Protein AF-A0A3L7SRG1-F1 (afdb_monomer)

Foldseek 3Di:
DDDDQDPVLLVVLQVCCQPCNQPNSCVVVVHDSVVSVVSCVVVVHDHVCPVVVVLQVCLCPPPQWQLCLLVDDDLLSLLVLLQCQQAWAFDDPPAGKIKGKAFPVLVVLVVSNCVSGVHNFDWDDDDTIIMTIDGRRSSSVSCCVQQNGHVVHDVQTGAGPHDLLNLLSSNLSQCSRAWDADLFKTKGKGFPNHVVVSQVSLCVQQVADFFDWDDDPRMIMTMDGPNSSSVSSVVSNVVSD

Solvent-accessible surface area (backbone atoms only — not comparable to full-atom values): 12962 Å² total; per-residue (Å²): 134,86,84,78,83,50,71,69,59,50,52,53,46,72,74,39,30,43,79,63,26,38,64,54,50,11,67,75,69,76,47,53,43,65,58,44,43,56,52,38,51,77,72,71,56,62,41,78,53,49,65,60,51,52,48,52,54,47,35,57,66,38,89,52,33,51,48,61,56,73,77,55,94,43,58,67,43,27,20,49,47,16,30,34,49,39,40,17,33,62,46,70,91,86,53,44,27,43,35,38,54,32,50,53,93,41,48,68,54,57,53,49,45,29,60,76,37,56,35,71,67,68,75,46,78,51,99,69,30,28,36,38,61,49,84,31,51,48,38,45,44,54,43,37,79,66,37,44,45,38,46,74,57,35,100,76,45,52,73,70,77,67,60,80,89,34,45,40,18,19,50,42,24,21,27,64,50,53,30,50,76,60,92,62,30,38,32,40,37,29,38,56,85,50,43,62,55,52,52,51,53,51,24,72,76,49,70,34,70,87,59,51,76,50,78,60,85,70,31,28,34,42,33,37,56,53,63,70,37,30,53,37,49,47,55,50,41,60,71,44,111

Radius of gyration: 23.97 Å; Cα contacts (8 Å, |Δi|>4): 392; chains: 1; bounding box: 55×30×71 Å

Mean predicted aligned error: 5.98 Å

Sequence (241 aa):
MRRLWMPAERSHVLERYSQDGPAGLASQLGRSVDSVTSFARRYGQKSLRSRERQAASRSRGSSSLNTRFFDEPSRHGAFVLGVIWACGSIKTKHEKVLRLVVPRDRRNVLDRVLELMSSKHLIQTYDERNVLELCNSHLVSTFLDRFGHPPASSADPDLPWIGSEFVPMFANGHLQATGGRSETYVSLRGHEAVMPWLAGEIRSQTKAGPPTEERLGKRLTIRWQSPPDVAGIGRWLDGAL

Structure (mmCIF, N/CA/C/O backbone):
data_AF-A0A3L7SRG1-F1
#
_entry.id   AF-A0A3L7SRG1-F1
#
loop_
_atom_site.group_PDB
_atom_site.id
_atom_site.type_symbol
_atom_site.label_atom_id
_atom_site.label_alt_id
_atom_site.label_comp_id
_atom_site.label_asym_id
_atom_site.label_entity_id
_atom_site.label_seq_id
_atom_site.pdbx_PDB_ins_code
_atom_site.Cartn_x
_atom_site.Cartn_y
_atom_site.Cartn_z
_atom_site.occupancy
_atom_site.B_iso_or_equiv
_atom_site.auth_seq_id
_atom_site.auth_comp_id
_atom_site.auth_asym_id
_atom_site.auth_atom_id
_atom_site.pdbx_PDB_model_num
ATOM 1 N N . MET A 1 1 ? 14.141 -9.851 -48.060 1.00 69.12 1 MET A N 1
ATOM 2 C CA . MET A 1 1 ? 15.400 -9.178 -48.471 1.00 69.12 1 MET A CA 1
ATOM 3 C C . MET A 1 1 ? 15.891 -8.288 -47.329 1.00 69.12 1 MET A C 1
ATOM 5 O O . MET A 1 1 ? 15.069 -7.599 -46.740 1.00 69.12 1 MET A O 1
ATOM 9 N N . ARG A 1 2 ? 17.184 -8.309 -46.963 1.00 80.44 2 ARG A N 1
ATOM 10 C CA . ARG A 1 2 ? 17.724 -7.413 -45.916 1.00 80.44 2 ARG A CA 1
ATOM 11 C C . ARG A 1 2 ? 17.993 -6.023 -46.511 1.00 80.44 2 ARG A C 1
ATOM 13 O O . ARG A 1 2 ? 18.816 -5.908 -47.411 1.00 80.44 2 ARG A O 1
ATOM 20 N N . ARG A 1 3 ? 17.327 -4.978 -46.001 1.00 92.12 3 ARG A N 1
ATOM 21 C CA . ARG A 1 3 ? 17.544 -3.574 -46.407 1.00 92.12 3 ARG A CA 1
ATOM 22 C C . ARG A 1 3 ? 18.956 -3.118 -46.019 1.00 92.12 3 ARG A C 1
ATOM 24 O O . ARG A 1 3 ? 19.280 -3.073 -44.828 1.00 92.12 3 ARG A O 1
ATOM 31 N N . LEU A 1 4 ? 19.773 -2.757 -47.008 1.00 95.88 4 LEU A N 1
ATOM 32 C CA . LEU A 1 4 ? 21.134 -2.243 -46.805 1.00 95.88 4 LEU A CA 1
ATOM 33 C C . LEU A 1 4 ? 21.124 -0.929 -46.013 1.00 95.88 4 LEU A C 1
ATOM 35 O O . LEU A 1 4 ? 20.179 -0.155 -46.119 1.00 95.88 4 LEU A O 1
ATOM 39 N N . TRP A 1 5 ? 22.157 -0.700 -45.199 1.00 96.38 5 TRP A N 1
ATOM 40 C CA . TRP A 1 5 ? 22.339 0.540 -44.435 1.00 96.38 5 TRP A CA 1
ATOM 41 C C . TRP A 1 5 ? 22.922 1.637 -45.322 1.00 96.38 5 TRP A C 1
ATOM 43 O O . TRP A 1 5 ? 24.068 1.496 -45.769 1.00 96.38 5 TRP A O 1
ATOM 53 N N . MET A 1 6 ? 22.170 2.718 -45.521 1.00 97.19 6 MET A N 1
ATOM 54 C CA . MET A 1 6 ? 22.628 3.903 -46.246 1.00 97.19 6 MET A CA 1
ATOM 55 C C . MET A 1 6 ? 23.679 4.656 -45.422 1.00 97.19 6 MET A C 1
ATOM 57 O O . MET A 1 6 ? 23.574 4.664 -44.194 1.00 97.19 6 MET A O 1
ATOM 61 N N . PRO A 1 7 ? 24.667 5.320 -46.050 1.00 96.50 7 PRO A N 1
ATOM 62 C CA . PRO A 1 7 ? 25.705 6.058 -45.328 1.00 96.50 7 PRO A CA 1
ATOM 63 C C . PRO A 1 7 ? 25.153 7.032 -44.276 1.00 96.50 7 PRO A C 1
ATOM 65 O O . PRO A 1 7 ? 25.596 6.996 -43.134 1.00 96.50 7 PRO A O 1
ATOM 68 N N . ALA A 1 8 ? 24.114 7.802 -44.619 1.00 96.81 8 ALA A N 1
ATOM 69 C CA . ALA A 1 8 ? 23.474 8.739 -43.693 1.00 96.81 8 ALA A CA 1
ATOM 70 C C . ALA A 1 8 ? 22.853 8.047 -42.464 1.00 96.81 8 ALA A C 1
ATOM 72 O O . ALA A 1 8 ? 23.014 8.514 -41.341 1.00 96.81 8 ALA A O 1
ATOM 73 N N . GLU A 1 9 ? 22.201 6.891 -42.650 1.00 97.25 9 GLU A N 1
ATOM 74 C CA . GLU A 1 9 ? 21.636 6.119 -41.534 1.00 97.25 9 GLU A CA 1
ATOM 75 C C . GLU A 1 9 ? 22.737 5.601 -40.599 1.00 97.25 9 GLU A C 1
ATOM 77 O O . GLU A 1 9 ? 22.547 5.560 -39.385 1.00 97.25 9 GLU A O 1
ATOM 82 N N . ARG A 1 10 ? 23.889 5.197 -41.156 1.00 97.44 10 ARG A N 1
ATOM 83 C CA . ARG A 1 10 ? 25.030 4.712 -40.367 1.00 97.44 10 ARG A CA 1
ATOM 84 C C . ARG A 1 10 ? 25.571 5.815 -39.467 1.00 97.44 10 ARG A C 1
ATOM 86 O O . ARG A 1 10 ? 25.691 5.579 -38.268 1.00 97.44 10 ARG A O 1
ATOM 93 N N . SER A 1 11 ? 25.855 6.990 -40.034 1.00 96.06 11 SER A N 1
ATOM 94 C CA . SER A 1 11 ? 26.345 8.145 -39.273 1.00 96.06 11 SER A CA 1
ATOM 95 C C . SER A 1 11 ? 25.360 8.532 -38.173 1.00 96.06 11 SER A C 1
ATOM 97 O O . SER A 1 11 ? 25.745 8.601 -37.009 1.00 96.06 11 SER A O 1
ATOM 99 N N . HIS A 1 12 ? 24.068 8.621 -38.508 1.00 96.56 12 HIS A N 1
ATOM 100 C CA . HIS A 1 12 ? 23.017 8.970 -37.550 1.00 96.56 12 HIS A CA 1
ATOM 101 C C . HIS A 1 12 ? 22.948 8.002 -36.363 1.00 96.56 12 HIS A C 1
ATOM 103 O O . HIS A 1 12 ? 22.851 8.426 -35.212 1.00 96.56 12 HIS A O 1
ATOM 109 N N . VAL A 1 13 ? 23.042 6.688 -36.613 1.00 96.00 13 VAL A N 1
ATOM 110 C CA . VAL A 1 13 ? 23.083 5.704 -35.521 1.00 96.00 13 VAL A CA 1
ATOM 111 C C . VAL A 1 13 ? 24.345 5.877 -34.681 1.00 96.00 13 VAL A C 1
ATOM 113 O O . VAL A 1 13 ? 24.241 5.908 -33.461 1.00 96.00 13 VAL A O 1
ATOM 116 N N . LEU A 1 14 ? 25.529 5.999 -35.282 1.00 95.50 14 LEU A N 1
ATOM 117 C CA . LEU A 1 14 ? 26.777 6.101 -34.514 1.00 95.50 14 LEU A CA 1
ATOM 118 C C . LEU A 1 14 ? 26.835 7.354 -33.632 1.00 95.50 14 LEU A C 1
ATOM 120 O O . LEU A 1 14 ? 27.330 7.273 -32.510 1.00 95.50 14 LEU A O 1
ATOM 124 N N . GLU A 1 15 ? 26.290 8.472 -34.105 1.00 94.94 15 GLU A N 1
ATOM 125 C CA . GLU A 1 15 ? 26.254 9.737 -33.366 1.00 94.94 15 GLU A CA 1
ATOM 126 C C . GLU A 1 15 ? 25.246 9.707 -32.212 1.00 94.94 15 GLU A C 1
ATOM 128 O O . GLU A 1 15 ? 25.535 10.173 -31.109 1.00 94.94 15 GLU A O 1
ATOM 133 N N . ARG A 1 16 ? 24.059 9.134 -32.440 1.00 95.19 16 ARG A N 1
ATOM 134 C CA . ARG A 1 16 ? 22.917 9.303 -31.527 1.00 95.19 16 ARG A CA 1
ATOM 135 C C . ARG A 1 16 ? 22.581 8.082 -30.677 1.00 95.19 16 ARG A C 1
ATOM 137 O O . ARG A 1 16 ? 21.787 8.184 -29.742 1.00 95.19 16 ARG A O 1
ATOM 144 N N . TYR A 1 17 ? 23.177 6.917 -30.943 1.00 92.00 17 TYR A N 1
ATOM 145 C CA . TYR A 1 17 ? 22.814 5.668 -30.257 1.00 92.00 17 TYR A CA 1
ATOM 146 C C . TYR A 1 17 ? 23.037 5.701 -28.743 1.00 92.00 17 TYR A C 1
ATOM 148 O O . TYR A 1 17 ? 22.268 5.097 -27.987 1.00 92.00 17 TYR A O 1
ATOM 156 N N . SER A 1 18 ? 24.072 6.404 -28.281 1.00 87.06 18 SER A N 1
ATOM 157 C CA . SER A 1 18 ? 24.366 6.543 -26.853 1.00 87.06 18 SER A CA 1
ATOM 158 C C . SER A 1 18 ? 23.220 7.233 -26.099 1.00 87.06 18 SER A C 1
ATOM 160 O O . SER A 1 18 ? 22.844 6.764 -25.018 1.00 87.06 18 SER A O 1
ATOM 162 N N . GLN A 1 19 ? 22.633 8.266 -26.714 1.00 88.06 19 GLN A N 1
ATOM 163 C CA . GLN A 1 19 ? 21.598 9.144 -26.166 1.00 88.06 19 GLN A CA 1
ATOM 164 C C . GLN A 1 19 ? 20.182 8.600 -26.410 1.00 88.06 19 GLN A C 1
ATOM 166 O O . GLN A 1 19 ? 19.462 8.293 -25.460 1.00 88.06 19 GLN A O 1
ATOM 171 N N . ASP A 1 20 ? 19.802 8.404 -27.672 1.00 87.31 20 ASP A N 1
ATOM 172 C CA . ASP A 1 20 ? 18.429 8.054 -28.061 1.00 87.31 20 ASP A CA 1
ATOM 173 C C . ASP A 1 20 ? 18.167 6.547 -27.875 1.00 87.31 20 ASP A C 1
ATOM 175 O O . ASP A 1 20 ? 17.092 6.084 -27.467 1.00 87.31 20 ASP A O 1
ATOM 179 N N . GLY A 1 21 ? 19.200 5.739 -28.117 1.00 88.38 21 GLY A N 1
ATOM 180 C CA . GLY A 1 21 ? 19.120 4.288 -28.099 1.00 88.38 21 GLY A CA 1
ATOM 181 C C . GLY A 1 21 ? 18.312 3.661 -29.230 1.00 88.38 21 GLY A C 1
ATOM 182 O O . GLY A 1 21 ? 17.869 4.334 -30.159 1.00 88.38 21 GLY A O 1
ATOM 183 N N . PRO A 1 22 ? 18.100 2.337 -29.159 1.00 91.44 22 PRO A N 1
ATOM 184 C CA . PRO A 1 22 ? 17.663 1.577 -30.320 1.00 91.44 22 PRO A CA 1
ATOM 185 C C . PRO A 1 22 ? 16.197 1.820 -30.697 1.00 91.44 22 PRO A C 1
ATOM 187 O O . PRO A 1 22 ? 15.889 1.811 -31.880 1.00 91.44 22 PRO A O 1
ATOM 190 N N . ALA A 1 23 ? 15.302 2.073 -29.734 1.00 89.56 23 ALA A N 1
ATOM 191 C CA . ALA A 1 23 ? 13.877 2.288 -30.009 1.00 89.56 23 ALA A CA 1
ATOM 192 C C . ALA A 1 23 ? 13.596 3.626 -30.717 1.00 89.56 23 ALA A C 1
ATOM 194 O O . ALA A 1 23 ? 12.889 3.646 -31.722 1.00 89.56 23 ALA A O 1
ATOM 195 N N . GLY A 1 24 ? 14.190 4.727 -30.239 1.00 89.19 24 GLY A N 1
ATOM 196 C CA . GLY A 1 24 ? 14.028 6.044 -30.865 1.00 89.19 24 GLY A CA 1
ATOM 197 C C . GLY A 1 24 ? 14.585 6.069 -32.289 1.00 89.19 24 GLY A C 1
ATOM 198 O O . GLY A 1 24 ? 13.897 6.475 -33.223 1.00 89.19 24 GLY A O 1
ATOM 199 N N . LEU A 1 25 ? 15.791 5.525 -32.477 1.00 94.62 25 LEU A N 1
ATOM 200 C CA . LEU A 1 25 ? 16.425 5.435 -33.794 1.00 94.62 25 LEU A CA 1
ATOM 201 C C . LEU A 1 25 ? 15.689 4.482 -34.746 1.00 94.62 25 LEU A C 1
ATOM 203 O O . LEU A 1 25 ? 15.599 4.760 -35.937 1.00 94.62 25 LEU A O 1
ATOM 207 N N . ALA A 1 26 ? 15.129 3.380 -34.242 1.00 95.44 26 ALA A N 1
ATOM 208 C CA . ALA A 1 26 ? 14.300 2.473 -35.035 1.00 95.44 26 ALA A CA 1
ATOM 209 C C . ALA A 1 26 ? 13.072 3.192 -35.613 1.00 95.44 26 ALA A C 1
ATOM 211 O O . ALA A 1 26 ? 12.816 3.093 -36.815 1.00 95.44 26 ALA A O 1
ATOM 212 N N . SER A 1 27 ? 12.376 3.969 -34.777 1.00 94.75 27 SER A N 1
ATOM 213 C CA . SER A 1 27 ? 11.223 4.772 -35.193 1.00 94.75 27 SER A CA 1
ATOM 214 C C . SER A 1 27 ? 11.599 5.838 -36.226 1.00 94.75 27 SER A C 1
ATOM 216 O O . SER A 1 27 ? 10.876 6.010 -37.199 1.00 94.75 27 SER A O 1
ATOM 218 N N . GLN A 1 28 ? 12.728 6.531 -36.044 1.00 96.38 28 GLN A N 1
ATOM 219 C CA . GLN A 1 28 ? 13.184 7.584 -36.965 1.00 96.38 28 GLN A CA 1
ATOM 220 C C . GLN A 1 28 ? 13.628 7.035 -38.329 1.00 96.38 28 GLN A C 1
ATOM 222 O O . GLN A 1 28 ? 13.379 7.652 -39.358 1.00 96.38 28 GLN A O 1
ATOM 227 N N . LEU A 1 29 ? 14.293 5.876 -38.349 1.00 96.44 29 LEU A N 1
ATOM 228 C CA . LEU A 1 29 ? 14.896 5.308 -39.562 1.00 96.44 29 LEU A CA 1
ATOM 229 C C . LEU A 1 29 ? 13.974 4.321 -40.301 1.00 96.44 29 LEU A C 1
ATOM 231 O O . LEU A 1 29 ? 14.351 3.774 -41.347 1.00 96.44 29 LEU A O 1
ATOM 235 N N . GLY A 1 30 ? 12.788 4.041 -39.747 1.00 95.62 30 GLY A N 1
ATOM 236 C CA . GLY A 1 30 ? 11.882 3.012 -40.260 1.00 95.62 30 GLY A CA 1
ATOM 237 C C . GLY A 1 30 ? 12.545 1.631 -40.274 1.00 95.62 30 GLY A C 1
ATOM 238 O O . GLY A 1 30 ? 12.522 0.923 -41.285 1.00 95.62 30 GLY A O 1
ATOM 239 N N . ARG A 1 31 ? 13.229 1.271 -39.183 1.00 95.94 31 ARG A N 1
ATOM 240 C CA . ARG A 1 31 ? 13.933 -0.012 -39.011 1.00 95.94 31 ARG A CA 1
ATOM 241 C C . ARG A 1 31 ? 13.468 -0.707 -37.739 1.00 95.94 31 ARG A C 1
ATOM 243 O O . ARG A 1 31 ? 12.897 -0.081 -36.860 1.00 95.94 31 ARG A O 1
ATOM 250 N N . SER A 1 32 ? 13.744 -2.005 -37.611 1.00 94.31 32 SER A N 1
ATOM 251 C CA . SER A 1 32 ? 13.504 -2.708 -36.350 1.00 94.31 32 SER A CA 1
ATOM 252 C C . SER A 1 32 ? 14.552 -2.346 -35.291 1.00 94.31 32 SER A C 1
ATOM 254 O O . SER A 1 32 ? 15.719 -2.083 -35.605 1.00 94.31 32 SER A O 1
ATOM 256 N N . VAL A 1 33 ? 14.143 -2.405 -34.022 1.00 92.75 33 VAL A N 1
ATOM 257 C CA . VAL A 1 33 ? 15.007 -2.217 -32.842 1.00 92.75 33 VAL A CA 1
ATOM 258 C C . VAL A 1 33 ? 16.212 -3.163 -32.881 1.00 92.75 33 VAL A C 1
ATOM 260 O O . VAL A 1 33 ? 17.342 -2.739 -32.631 1.00 92.75 33 VAL A O 1
ATOM 263 N N . ASP A 1 34 ? 16.001 -4.418 -33.281 1.00 91.50 34 ASP A N 1
ATOM 264 C CA . ASP A 1 34 ? 17.063 -5.421 -33.408 1.00 91.50 34 ASP A CA 1
ATOM 265 C C . ASP A 1 34 ? 18.075 -5.072 -34.500 1.00 91.50 34 ASP A C 1
ATOM 267 O O . ASP A 1 34 ? 19.279 -5.258 -34.312 1.00 91.50 34 ASP A O 1
ATOM 271 N N . SER A 1 35 ? 17.617 -4.520 -35.631 1.00 95.19 35 SER A N 1
ATOM 272 C CA . SER A 1 35 ? 18.505 -4.091 -36.717 1.00 95.19 35 SER A CA 1
ATOM 273 C C . SER A 1 35 ? 19.424 -2.965 -36.250 1.00 95.19 35 SER A C 1
ATOM 275 O O . SER A 1 35 ? 20.632 -3.030 -36.483 1.00 95.19 35 SER A O 1
ATOM 277 N N . VAL A 1 36 ? 18.871 -1.949 -35.578 1.00 94.62 36 VAL A N 1
ATOM 278 C CA . VAL A 1 36 ? 19.644 -0.822 -35.027 1.00 94.62 36 VAL A CA 1
ATOM 279 C C . VAL A 1 36 ? 20.620 -1.309 -33.955 1.00 94.62 36 VAL A C 1
ATOM 28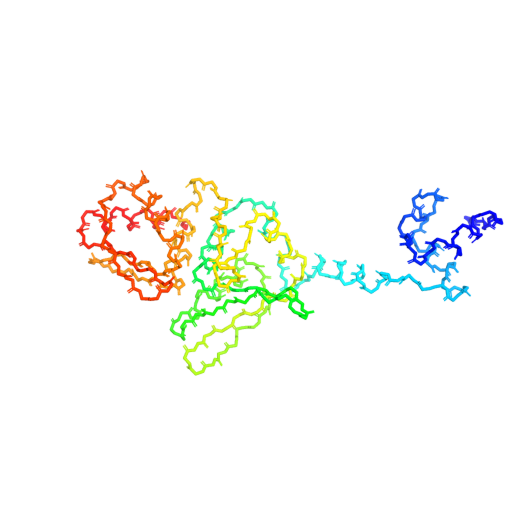1 O O . VAL A 1 36 ? 21.796 -0.956 -33.989 1.00 94.62 36 VAL A O 1
ATOM 284 N N . THR A 1 37 ? 20.163 -2.176 -33.047 1.00 92.06 37 THR A N 1
ATOM 285 C CA . THR A 1 37 ? 20.985 -2.744 -31.965 1.00 92.06 37 THR A CA 1
ATOM 286 C C . THR A 1 37 ? 22.139 -3.582 -32.516 1.00 92.06 37 THR A C 1
ATOM 288 O O . THR A 1 37 ? 23.281 -3.428 -32.084 1.00 92.06 37 THR A O 1
ATOM 291 N N . SER A 1 38 ? 21.867 -4.450 -33.499 1.00 93.56 38 SER A N 1
ATOM 292 C CA . SER A 1 38 ? 22.885 -5.274 -34.160 1.00 93.56 38 SER A CA 1
ATOM 293 C C . SER A 1 38 ? 23.916 -4.414 -34.883 1.00 93.56 38 SER A C 1
ATOM 295 O O . SER A 1 38 ? 25.110 -4.690 -34.776 1.00 93.56 38 SER A O 1
ATOM 297 N N . PHE A 1 39 ? 23.475 -3.363 -35.584 1.00 95.81 39 PHE A N 1
ATOM 298 C CA . PHE A 1 39 ? 24.375 -2.419 -36.241 1.00 95.81 39 PHE A CA 1
ATOM 299 C C . PHE A 1 39 ? 25.265 -1.714 -35.215 1.00 95.81 39 PHE A C 1
ATOM 301 O O . PHE A 1 39 ? 26.479 -1.874 -35.260 1.00 95.81 39 PHE A O 1
ATOM 308 N N . ALA A 1 40 ? 24.680 -1.031 -34.232 1.00 93.81 40 ALA A N 1
ATOM 309 C CA . ALA A 1 40 ? 25.416 -0.289 -33.211 1.00 93.81 40 ALA A CA 1
ATOM 310 C C . ALA A 1 40 ? 26.432 -1.165 -32.454 1.00 93.81 40 ALA A C 1
ATOM 312 O O . ALA A 1 40 ? 27.590 -0.778 -32.283 1.00 93.81 40 ALA A O 1
ATOM 313 N N . ARG A 1 41 ? 26.038 -2.392 -32.081 1.00 91.50 41 ARG A N 1
ATOM 314 C CA . ARG A 1 41 ? 26.915 -3.355 -31.401 1.00 91.50 41 ARG A CA 1
ATOM 315 C C . ARG A 1 41 ? 28.145 -3.730 -32.236 1.00 91.50 41 ARG A C 1
ATOM 317 O O . ARG A 1 41 ? 29.218 -3.877 -31.658 1.00 91.50 41 ARG A O 1
ATOM 324 N N . ARG A 1 42 ? 28.021 -3.881 -33.563 1.00 94.38 42 ARG A N 1
ATOM 325 C CA . ARG A 1 42 ? 29.170 -4.185 -34.447 1.00 94.38 42 ARG A CA 1
ATOM 326 C C . ARG A 1 42 ? 30.221 -3.077 -34.448 1.00 94.38 42 ARG A C 1
ATOM 328 O O . ARG A 1 42 ? 31.387 -3.369 -34.667 1.00 94.38 42 ARG A O 1
ATOM 335 N N . TYR A 1 43 ? 29.811 -1.842 -34.173 1.00 93.75 43 TYR A N 1
ATOM 336 C CA . TYR A 1 43 ? 30.685 -0.670 -34.102 1.00 93.75 43 TYR A CA 1
ATOM 337 C C . TYR A 1 43 ? 31.018 -0.262 -32.657 1.00 93.75 43 TYR A C 1
ATOM 339 O O . TYR A 1 43 ? 31.424 0.868 -32.409 1.00 93.75 43 TYR A O 1
ATOM 347 N N . GLY A 1 44 ? 30.818 -1.158 -31.682 1.00 90.62 44 GLY A N 1
ATOM 348 C CA . GLY A 1 44 ? 31.197 -0.927 -30.283 1.00 90.62 44 GLY A CA 1
ATOM 349 C C . GLY A 1 44 ? 30.335 0.092 -29.530 1.00 90.62 44 GLY A C 1
ATOM 350 O O . GLY A 1 44 ? 30.637 0.407 -28.378 1.00 90.62 44 GLY A O 1
ATOM 351 N N . GLN A 1 45 ? 29.248 0.582 -30.130 1.00 89.44 45 GLN A N 1
ATOM 352 C CA . GLN A 1 45 ? 28.380 1.570 -29.500 1.00 89.44 45 GLN A CA 1
ATOM 353 C C . GLN A 1 45 ? 27.592 0.943 -28.345 1.00 89.44 45 GLN A C 1
ATOM 355 O O . GLN A 1 45 ? 26.930 -0.091 -28.492 1.00 89.44 45 GLN A O 1
ATOM 360 N N . LYS A 1 46 ? 27.636 1.594 -27.179 1.00 82.19 46 LYS A N 1
ATOM 361 C CA . LYS A 1 46 ? 26.865 1.221 -25.987 1.00 82.19 46 LYS A CA 1
ATOM 362 C C . LYS A 1 46 ? 25.858 2.323 -25.703 1.00 82.19 46 LYS A C 1
ATOM 364 O O . LYS A 1 46 ? 26.216 3.492 -25.632 1.00 82.19 46 LYS A O 1
ATOM 369 N N . SER A 1 47 ? 24.595 1.955 -25.509 1.00 77.88 47 SER A N 1
ATOM 370 C CA . SER A 1 47 ? 23.622 2.933 -25.038 1.00 77.88 47 SER A CA 1
ATOM 371 C C . SER A 1 47 ? 23.821 3.180 -23.544 1.00 77.88 47 SER A C 1
ATOM 373 O O . SER A 1 47 ? 23.827 2.224 -22.762 1.00 77.88 47 SER A O 1
ATOM 375 N N . LEU A 1 48 ? 23.921 4.455 -23.157 1.00 75.12 48 LEU A N 1
ATOM 376 C CA . LEU A 1 48 ? 24.126 4.884 -21.770 1.00 75.12 48 LEU A CA 1
ATOM 377 C C . LEU A 1 48 ? 23.028 4.344 -20.839 1.00 75.12 48 LEU A C 1
ATOM 379 O O . LEU A 1 48 ? 23.305 3.956 -19.710 1.00 75.12 48 LEU A O 1
ATOM 383 N N . ARG A 1 49 ? 21.800 4.205 -21.356 1.00 77.00 49 ARG A N 1
ATOM 384 C CA . ARG A 1 49 ? 20.618 3.732 -20.613 1.00 77.00 49 ARG A CA 1
ATOM 385 C C . ARG A 1 49 ? 20.162 2.325 -21.000 1.00 77.00 49 ARG A C 1
ATOM 387 O O . ARG A 1 49 ? 19.008 1.950 -20.789 1.00 77.00 49 ARG A O 1
ATOM 394 N N . SER A 1 50 ? 21.027 1.519 -21.625 1.00 75.19 50 SER A N 1
ATOM 395 C CA . SER A 1 50 ? 20.647 0.161 -22.053 1.00 75.19 50 SER A CA 1
ATOM 396 C C . SER A 1 50 ? 20.246 -0.722 -20.871 1.00 75.19 50 SER A C 1
ATOM 398 O O . SER A 1 50 ? 19.248 -1.435 -20.949 1.00 75.19 50 SER A O 1
ATOM 400 N N . ARG A 1 51 ? 21.024 -0.679 -19.781 1.00 75.56 51 ARG A N 1
ATOM 401 C CA . ARG A 1 51 ? 20.770 -1.486 -18.580 1.00 75.56 51 ARG A CA 1
ATOM 402 C C . ARG A 1 51 ? 19.487 -1.054 -17.880 1.00 75.56 51 ARG A C 1
ATOM 404 O O . ARG A 1 51 ? 18.683 -1.912 -17.541 1.00 75.56 51 ARG A O 1
ATOM 411 N N . GLU A 1 52 ? 19.271 0.253 -17.749 1.00 77.94 52 GLU A N 1
ATOM 412 C CA . GLU A 1 52 ? 18.052 0.829 -17.171 1.00 77.94 52 GLU A CA 1
ATOM 413 C C . GLU A 1 52 ? 16.805 0.405 -17.950 1.00 77.94 52 GLU A C 1
ATOM 415 O O . GLU A 1 52 ? 15.858 -0.107 -17.362 1.00 77.94 52 GLU A O 1
ATOM 420 N N . ARG A 1 53 ? 16.820 0.515 -19.287 1.00 76.81 53 ARG A N 1
ATOM 421 C CA . ARG A 1 53 ? 15.693 0.073 -20.127 1.00 76.81 53 ARG A CA 1
ATOM 422 C C . ARG A 1 53 ? 15.443 -1.426 -20.037 1.00 76.81 53 ARG A C 1
ATOM 424 O O . ARG A 1 53 ? 14.293 -1.848 -19.965 1.00 76.81 53 ARG A O 1
ATOM 431 N N . GLN A 1 54 ? 16.500 -2.237 -20.016 1.00 79.19 54 GLN A N 1
ATOM 432 C CA . GLN A 1 54 ? 16.354 -3.681 -19.849 1.00 79.19 54 GLN A CA 1
ATOM 433 C C . GLN A 1 54 ? 15.810 -4.033 -18.457 1.00 79.19 54 GLN A C 1
ATOM 435 O O . GLN A 1 54 ? 15.019 -4.965 -18.335 1.00 79.19 54 GLN A O 1
ATOM 440 N N . ALA A 1 55 ? 16.222 -3.312 -17.413 1.00 79.00 55 ALA A N 1
ATOM 441 C CA . ALA A 1 55 ? 15.684 -3.467 -16.067 1.00 79.00 55 ALA A CA 1
ATOM 442 C C . ALA A 1 55 ? 14.205 -3.058 -16.012 1.00 79.00 55 ALA A C 1
ATOM 444 O O . ALA A 1 55 ? 13.404 -3.820 -15.488 1.00 79.00 55 ALA A O 1
ATOM 445 N N . ALA A 1 56 ? 13.824 -1.937 -16.635 1.00 80.50 56 ALA A N 1
ATOM 446 C CA . ALA A 1 56 ? 12.435 -1.481 -16.733 1.00 80.50 56 ALA A CA 1
ATOM 447 C C . ALA A 1 56 ? 11.543 -2.462 -17.517 1.00 80.50 56 ALA A C 1
ATOM 449 O O . ALA A 1 56 ? 10.423 -2.763 -17.113 1.00 80.50 56 ALA A O 1
ATOM 450 N N . SER A 1 57 ? 12.048 -3.012 -18.625 1.00 80.81 57 SER A N 1
ATOM 451 C CA . SER A 1 57 ? 11.326 -4.033 -19.391 1.00 80.81 57 SER A CA 1
ATOM 452 C C . SER A 1 57 ? 11.150 -5.320 -18.586 1.00 80.81 57 SER A C 1
ATOM 454 O O . SER A 1 57 ? 10.072 -5.912 -18.612 1.00 80.81 57 SER A O 1
ATOM 456 N N . ARG A 1 58 ? 12.192 -5.754 -17.863 1.00 82.38 58 ARG A N 1
ATOM 457 C CA . ARG A 1 58 ? 12.13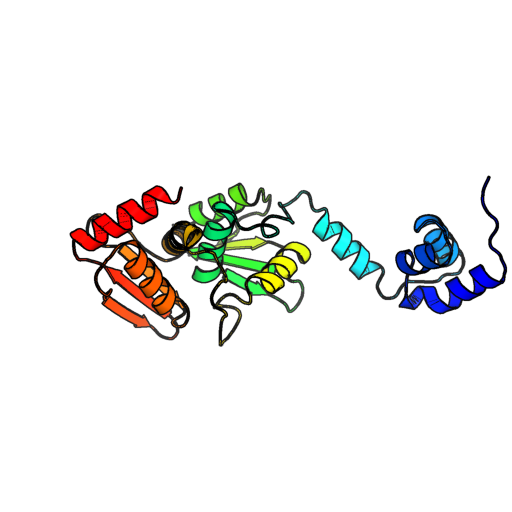3 -6.939 -16.997 1.00 82.38 58 ARG A CA 1
ATOM 458 C C . ARG A 1 58 ? 11.198 -6.731 -15.812 1.00 82.38 58 ARG A C 1
ATOM 460 O O . ARG A 1 58 ? 10.423 -7.628 -15.507 1.00 82.38 58 ARG A O 1
ATOM 467 N N . SER A 1 59 ? 11.234 -5.562 -15.174 1.00 82.94 59 SER A N 1
ATOM 468 C CA . SER A 1 59 ? 10.350 -5.263 -14.049 1.00 82.94 59 SER A CA 1
ATOM 469 C C . SER A 1 59 ? 8.895 -5.191 -14.493 1.00 82.94 59 SER A C 1
ATOM 471 O O . SER A 1 59 ? 8.048 -5.731 -13.792 1.00 82.94 59 SER A O 1
ATOM 473 N N . ARG A 1 60 ? 8.592 -4.642 -15.676 1.00 86.06 60 ARG A N 1
ATOM 474 C CA . ARG A 1 60 ? 7.228 -4.634 -16.228 1.00 86.06 60 ARG A CA 1
ATOM 475 C C . ARG A 1 60 ? 6.702 -6.034 -16.556 1.00 86.06 60 ARG A C 1
ATOM 477 O O . ARG A 1 60 ? 5.537 -6.307 -16.288 1.00 86.06 60 ARG A O 1
ATOM 484 N N . GLY A 1 61 ? 7.540 -6.908 -17.110 1.00 84.62 61 GLY A N 1
ATOM 485 C CA . GLY A 1 61 ? 7.174 -8.280 -17.487 1.00 84.62 61 GLY A CA 1
ATOM 486 C C . GLY A 1 61 ? 7.426 -9.341 -16.412 1.00 84.62 61 GLY A C 1
ATOM 487 O O . GLY A 1 61 ? 7.499 -10.520 -16.749 1.00 84.62 61 GLY A O 1
ATOM 488 N N . SER A 1 62 ? 7.636 -8.951 -15.151 1.00 90.75 62 SER A N 1
ATOM 489 C CA . SER A 1 62 ? 8.005 -9.905 -14.103 1.00 90.75 62 SER A CA 1
ATOM 490 C C . SER A 1 62 ? 6.891 -10.919 -13.839 1.00 90.75 62 SER A C 1
ATOM 492 O O . SER A 1 62 ? 5.767 -10.539 -13.537 1.00 90.75 62 SER A O 1
ATOM 494 N N . SER A 1 63 ? 7.219 -12.212 -13.856 1.00 91.69 63 SER A N 1
ATOM 495 C CA . SER A 1 63 ? 6.299 -13.299 -13.488 1.00 91.69 63 SER A CA 1
ATOM 496 C C . SER A 1 63 ? 6.230 -13.561 -11.977 1.00 91.69 63 SER A C 1
ATOM 498 O O . SER A 1 63 ? 5.613 -14.536 -11.544 1.00 91.69 63 SER A O 1
ATOM 500 N N . SER A 1 64 ? 6.953 -12.777 -11.170 1.00 93.06 64 SER A N 1
ATOM 501 C CA . SER A 1 64 ? 7.000 -12.929 -9.711 1.00 93.06 64 SER A CA 1
ATOM 502 C C . SER A 1 64 ? 5.942 -12.113 -8.968 1.00 93.06 64 SER A C 1
ATOM 504 O O . SER A 1 64 ? 5.806 -12.305 -7.764 1.00 93.06 64 SER A O 1
ATOM 506 N N . LEU A 1 65 ? 5.222 -11.212 -9.645 1.00 95.81 65 LEU A N 1
ATOM 507 C CA . LEU A 1 65 ? 4.092 -10.454 -9.099 1.00 95.81 65 LEU A CA 1
ATOM 508 C C . LEU A 1 65 ? 3.208 -9.906 -10.225 1.00 95.81 65 LEU A C 1
ATOM 510 O O . LEU A 1 65 ? 3.681 -9.721 -11.347 1.00 95.81 65 LEU A O 1
ATOM 514 N N . ASN A 1 66 ? 1.965 -9.549 -9.913 1.00 96.38 66 ASN A N 1
ATOM 515 C CA . ASN A 1 66 ? 1.151 -8.726 -10.800 1.00 96.38 66 ASN A CA 1
ATOM 516 C C . ASN A 1 66 ? 1.674 -7.276 -10.806 1.00 96.38 66 ASN A C 1
ATOM 518 O O . ASN A 1 66 ? 1.373 -6.478 -9.921 1.00 96.38 66 ASN A O 1
ATOM 522 N N . THR A 1 67 ? 2.472 -6.923 -11.812 1.00 95.19 67 THR A N 1
ATOM 523 C CA . THR A 1 67 ? 3.104 -5.595 -11.945 1.00 95.19 67 THR A CA 1
ATOM 524 C C . THR A 1 67 ? 2.112 -4.479 -12.264 1.00 95.19 67 THR A C 1
ATOM 526 O O . THR A 1 67 ? 2.442 -3.312 -12.070 1.00 95.19 67 THR A O 1
ATOM 529 N N . ARG A 1 68 ? 0.906 -4.848 -12.709 1.00 95.38 68 ARG A N 1
ATOM 530 C CA . ARG A 1 68 ? -0.210 -3.963 -13.064 1.00 95.38 68 ARG A CA 1
ATOM 531 C C . ARG A 1 68 ? -1.262 -3.856 -11.963 1.00 95.38 68 ARG A C 1
ATOM 533 O O . ARG A 1 68 ? -2.347 -3.336 -12.189 1.00 95.38 68 ARG A O 1
ATOM 540 N N . PHE A 1 69 ? -0.973 -4.370 -10.767 1.00 96.94 69 PHE A N 1
ATOM 541 C CA . PHE A 1 69 ? -1.946 -4.456 -9.675 1.00 96.94 69 PHE A CA 1
ATOM 542 C C . PHE A 1 69 ? -2.577 -3.101 -9.295 1.00 96.94 69 PHE A C 1
ATOM 544 O O . PHE A 1 69 ? -3.710 -3.062 -8.828 1.00 96.94 69 PHE A O 1
ATOM 551 N N . PHE A 1 70 ? -1.863 -1.997 -9.529 1.00 96.12 70 PHE A N 1
ATOM 552 C CA . PHE A 1 70 ? -2.318 -0.633 -9.250 1.00 96.12 70 PHE A CA 1
ATOM 553 C C . PHE A 1 70 ? -2.706 0.168 -10.506 1.00 96.12 70 PHE A C 1
ATOM 555 O O . PHE A 1 70 ? -2.918 1.379 -10.409 1.00 96.12 70 PHE A O 1
ATOM 562 N N . ASP A 1 71 ? -2.810 -0.472 -11.674 1.00 93.75 71 ASP A N 1
ATOM 563 C CA . ASP A 1 71 ? -3.169 0.201 -12.932 1.00 93.75 71 ASP A CA 1
ATOM 564 C C . ASP A 1 71 ? -4.637 0.657 -12.934 1.00 93.75 71 ASP A C 1
ATOM 566 O O . ASP A 1 71 ? -4.970 1.681 -13.534 1.00 93.75 71 ASP A O 1
ATOM 570 N N . GLU A 1 72 ? -5.510 -0.009 -12.173 1.00 93.38 72 GLU A N 1
ATOM 571 C CA . GLU A 1 72 ? -6.936 0.319 -12.052 1.00 93.38 72 GLU A CA 1
ATOM 572 C C . GLU A 1 72 ? -7.400 0.311 -10.582 1.00 93.38 72 GLU A C 1
ATOM 574 O O . GLU A 1 72 ? -6.894 -0.484 -9.781 1.00 93.38 72 GLU A O 1
ATOM 579 N N . PRO A 1 73 ? -8.357 1.179 -10.187 1.00 94.44 73 PRO A N 1
ATOM 580 C CA . PRO A 1 73 ? -8.967 1.109 -8.864 1.00 94.44 73 PRO A CA 1
ATOM 581 C C . PRO A 1 73 ? -9.703 -0.220 -8.696 1.00 94.44 73 PRO A C 1
ATOM 583 O O . PRO A 1 73 ? -10.479 -0.630 -9.555 1.00 94.44 73 PRO A O 1
ATOM 586 N N . SER A 1 74 ? -9.485 -0.894 -7.573 1.00 96.38 74 SER A N 1
ATOM 587 C CA . SER A 1 74 ? -10.170 -2.146 -7.263 1.00 96.38 74 SER A CA 1
ATOM 588 C C . SER A 1 74 ? -10.315 -2.328 -5.759 1.00 96.38 74 SER A C 1
ATOM 590 O O . SER A 1 74 ? -9.565 -1.747 -4.971 1.00 96.38 74 SER A O 1
ATOM 592 N N . ARG A 1 75 ? -11.252 -3.191 -5.349 1.00 97.38 75 ARG A N 1
ATOM 593 C CA . ARG A 1 75 ? -11.454 -3.549 -3.935 1.00 97.38 75 ARG A CA 1
ATOM 594 C C . ARG A 1 75 ? -10.178 -4.118 -3.309 1.00 97.38 75 ARG A C 1
ATOM 596 O O . ARG A 1 75 ? -9.770 -3.703 -2.229 1.00 97.38 75 ARG A O 1
ATOM 603 N N . HIS A 1 76 ? -9.513 -5.024 -4.028 1.00 97.81 76 HIS A N 1
ATOM 604 C CA . HIS A 1 76 ? -8.246 -5.620 -3.602 1.00 97.81 76 HIS A CA 1
ATOM 605 C C . HIS A 1 76 ? -7.119 -4.585 -3.547 1.00 97.81 76 HIS A C 1
ATOM 607 O O . HIS A 1 76 ? -6.353 -4.569 -2.585 1.00 97.81 76 HIS A O 1
ATOM 613 N N . GLY A 1 77 ? -7.047 -3.693 -4.540 1.00 97.56 77 GLY A N 1
ATOM 614 C CA . GLY A 1 77 ? -6.098 -2.583 -4.562 1.00 97.56 77 GLY A CA 1
ATOM 615 C C . GLY A 1 77 ? -6.246 -1.683 -3.339 1.00 97.56 77 GLY A C 1
ATOM 616 O O . GLY A 1 77 ? -5.256 -1.399 -2.671 1.00 97.56 77 GLY A O 1
ATOM 617 N N . ALA A 1 78 ? -7.479 -1.312 -2.991 1.00 97.94 78 ALA A N 1
ATOM 618 C CA . ALA A 1 78 ? -7.779 -0.489 -1.824 1.00 97.94 78 ALA A CA 1
ATOM 619 C C . ALA A 1 78 ? -7.448 -1.186 -0.497 1.00 97.94 78 ALA A C 1
ATOM 621 O O . ALA A 1 78 ? -6.865 -0.559 0.384 1.00 97.94 78 ALA A O 1
ATOM 622 N N . PHE A 1 79 ? -7.730 -2.487 -0.370 1.00 98.44 79 PHE A N 1
ATOM 623 C CA . PHE A 1 79 ? -7.303 -3.271 0.793 1.00 98.44 79 PHE A CA 1
ATOM 624 C C . PHE A 1 79 ? -5.781 -3.239 0.973 1.00 98.44 79 PHE A C 1
ATOM 626 O O . PHE A 1 79 ? -5.283 -2.880 2.041 1.00 98.44 79 PHE A O 1
ATOM 633 N N . VAL A 1 80 ? -5.028 -3.558 -0.085 1.00 98.31 80 VAL A N 1
ATOM 634 C CA . VAL A 1 80 ? -3.559 -3.536 -0.045 1.00 98.31 80 VAL A CA 1
ATOM 635 C C . VAL A 1 80 ? -3.045 -2.122 0.246 1.00 98.31 80 VAL A C 1
ATOM 637 O O . VAL A 1 80 ? -2.096 -1.964 1.011 1.00 98.31 80 VAL A O 1
ATOM 640 N N . LEU A 1 81 ? -3.697 -1.089 -0.291 1.00 97.88 81 LEU A N 1
ATOM 641 C CA . LEU A 1 81 ? -3.378 0.309 -0.007 1.00 97.88 81 LEU A CA 1
ATOM 642 C C . LEU A 1 81 ? -3.543 0.645 1.481 1.00 97.88 81 LEU A C 1
ATOM 644 O O . LEU A 1 81 ? -2.663 1.279 2.060 1.00 97.88 81 LEU A O 1
ATOM 648 N N . GLY A 1 82 ? -4.609 0.155 2.116 1.00 98.12 82 GLY A N 1
ATOM 649 C CA . GLY A 1 82 ? -4.829 0.276 3.558 1.00 98.12 82 GLY A CA 1
ATOM 650 C C . GLY A 1 82 ? -3.697 -0.333 4.382 1.00 98.12 82 GLY A C 1
ATOM 651 O O . GLY A 1 82 ? -3.193 0.297 5.314 1.00 98.12 82 GLY A O 1
ATOM 652 N N . VAL A 1 83 ? -3.231 -1.524 3.992 1.00 98.44 83 VAL A N 1
ATOM 653 C CA . VAL A 1 83 ? -2.064 -2.174 4.615 1.00 98.44 83 VAL A CA 1
ATOM 654 C C . VAL A 1 83 ? -0.799 -1.326 4.420 1.00 98.44 83 VAL A C 1
ATOM 656 O O . VAL A 1 83 ? -0.052 -1.092 5.374 1.00 98.44 83 VAL A O 1
ATOM 659 N N . ILE A 1 84 ? -0.565 -0.815 3.206 1.00 97.88 84 ILE A N 1
ATOM 660 C CA . ILE A 1 84 ? 0.591 0.039 2.895 1.00 97.88 84 ILE A CA 1
ATOM 661 C C . ILE A 1 84 ? 0.568 1.331 3.726 1.00 97.88 84 ILE A C 1
ATOM 663 O O . ILE A 1 84 ? 1.601 1.713 4.273 1.00 97.88 84 ILE A O 1
ATOM 667 N N . TRP A 1 85 ? -0.580 1.991 3.880 1.00 97.31 85 TRP A N 1
ATOM 668 C CA . TRP A 1 85 ? -0.673 3.221 4.677 1.00 97.31 85 TRP A CA 1
ATOM 669 C C . TRP A 1 85 ? -0.506 2.970 6.178 1.00 97.31 85 TRP A C 1
ATOM 671 O O . TRP A 1 85 ? 0.038 3.818 6.890 1.00 97.31 85 TRP A O 1
ATOM 681 N N . ALA A 1 86 ? -0.909 1.797 6.666 1.00 97.12 86 ALA A N 1
ATOM 682 C CA . ALA A 1 86 ? -0.767 1.437 8.071 1.00 97.12 86 ALA A CA 1
ATOM 683 C C . ALA A 1 86 ? 0.695 1.141 8.460 1.00 97.12 86 ALA A C 1
ATOM 685 O O . ALA A 1 86 ? 1.199 1.625 9.490 1.00 97.12 86 ALA A O 1
ATOM 686 N N . CYS A 1 87 ? 1.383 0.337 7.641 1.00 97.06 87 CYS A N 1
ATOM 687 C CA . CYS A 1 87 ? 2.665 -0.271 8.006 1.00 97.06 87 CYS A CA 1
ATOM 688 C C . CYS A 1 87 ? 3.712 -0.350 6.881 1.00 97.06 87 CYS A C 1
ATOM 690 O O . CYS A 1 87 ? 4.743 -1.011 7.047 1.00 97.06 87 CYS A O 1
ATOM 692 N N . GLY A 1 88 ? 3.458 0.278 5.736 1.00 97.19 88 GLY A N 1
ATOM 693 C CA . GLY A 1 88 ? 4.345 0.271 4.579 1.00 97.19 88 GLY A CA 1
ATOM 694 C C . GLY A 1 88 ? 5.362 1.411 4.573 1.00 97.19 88 GLY A C 1
ATOM 695 O O . GLY A 1 88 ? 5.085 2.524 5.018 1.00 97.19 88 GLY A O 1
ATOM 696 N N . SER A 1 89 ? 6.546 1.138 4.031 1.00 96.31 89 SER A N 1
ATOM 697 C CA . SER A 1 89 ? 7.566 2.130 3.699 1.00 96.31 89 SER A CA 1
ATOM 698 C C . SER A 1 89 ? 8.200 1.843 2.340 1.00 96.31 89 SER A C 1
ATOM 700 O O . SER A 1 89 ? 8.187 0.711 1.857 1.00 96.31 89 SER A O 1
ATOM 702 N N . ILE A 1 90 ? 8.773 2.868 1.714 1.00 95.75 90 ILE A N 1
ATOM 703 C CA . ILE A 1 90 ? 9.467 2.757 0.435 1.00 95.75 90 ILE A CA 1
ATOM 704 C C . ILE A 1 90 ? 10.939 3.069 0.644 1.00 95.75 90 ILE A C 1
ATOM 706 O O . ILE A 1 90 ? 11.314 4.141 1.117 1.00 95.75 90 ILE A O 1
ATOM 710 N N . LYS A 1 91 ? 11.788 2.120 0.259 1.00 93.94 91 LYS A N 1
ATOM 711 C CA . LYS A 1 91 ? 13.230 2.338 0.153 1.00 93.94 91 LYS A CA 1
ATOM 712 C C . LYS A 1 91 ? 13.521 2.852 -1.254 1.00 93.94 91 LYS A C 1
ATOM 714 O O . LYS A 1 91 ? 13.036 2.274 -2.220 1.00 93.94 91 LYS A O 1
ATOM 719 N N . THR A 1 92 ? 14.301 3.926 -1.365 1.00 86.38 92 THR A N 1
ATOM 720 C CA . THR A 1 92 ? 14.665 4.542 -2.658 1.00 86.38 92 THR A CA 1
ATOM 721 C C . THR A 1 92 ? 16.170 4.538 -2.942 1.00 86.38 92 THR A C 1
ATOM 723 O O . THR A 1 92 ? 16.565 4.745 -4.083 1.00 86.38 92 THR A O 1
ATOM 726 N N . LYS A 1 93 ? 17.023 4.276 -1.938 1.00 80.69 93 LYS A N 1
ATOM 727 C CA . LYS A 1 93 ? 18.489 4.439 -2.037 1.00 80.69 93 LYS A CA 1
ATOM 728 C C . LYS A 1 93 ? 19.176 3.500 -3.040 1.00 80.69 93 LYS A C 1
ATOM 730 O O . LYS A 1 93 ? 20.149 3.902 -3.665 1.00 80.69 93 LYS A O 1
ATOM 735 N N . HIS A 1 94 ? 18.721 2.253 -3.152 1.00 71.06 94 HIS A N 1
ATOM 736 C CA . HIS A 1 94 ? 19.376 1.233 -3.984 1.00 71.06 94 HIS A CA 1
ATOM 737 C C . HIS A 1 94 ? 18.449 0.726 -5.085 1.00 71.06 94 HIS A C 1
ATOM 739 O O . HIS A 1 94 ? 18.844 0.659 -6.243 1.00 71.06 94 HIS A O 1
ATOM 745 N N . GLU A 1 95 ? 17.199 0.447 -4.727 1.00 76.88 95 GLU A N 1
ATOM 746 C CA . GLU A 1 95 ? 16.119 0.070 -5.630 1.00 76.88 95 GLU A CA 1
ATOM 747 C C . GLU A 1 95 ? 14.809 0.589 -5.032 1.00 76.88 95 GLU A C 1
ATOM 749 O O . GLU A 1 95 ? 14.716 0.741 -3.813 1.00 76.88 95 GLU A O 1
ATOM 754 N N . LYS A 1 96 ? 13.806 0.868 -5.874 1.00 90.00 96 LYS A N 1
ATOM 755 C CA . LYS A 1 96 ? 12.448 1.184 -5.415 1.00 90.00 96 LYS A CA 1
ATOM 756 C C . LYS A 1 96 ? 11.812 -0.096 -4.862 1.00 90.00 96 LYS A C 1
ATOM 758 O O . LYS A 1 96 ? 11.318 -0.916 -5.636 1.00 90.00 96 LYS A O 1
ATOM 763 N N . VAL A 1 97 ? 11.858 -0.260 -3.541 1.00 95.38 97 VAL A N 1
ATOM 764 C CA . VAL A 1 97 ? 11.328 -1.432 -2.825 1.00 95.38 97 VAL A CA 1
ATOM 765 C C . VAL A 1 97 ? 10.201 -0.991 -1.906 1.00 95.38 97 VAL A C 1
ATOM 767 O O . VAL A 1 97 ? 10.407 -0.129 -1.049 1.00 95.38 97 VAL A O 1
ATOM 770 N N . LEU A 1 98 ? 9.031 -1.612 -2.059 1.00 97.25 98 LEU A N 1
ATOM 771 C CA . LEU A 1 98 ? 7.925 -1.474 -1.117 1.00 97.25 98 LEU A CA 1
ATOM 772 C C . LEU A 1 98 ? 8.104 -2.502 0.000 1.00 97.25 98 LEU A C 1
ATOM 774 O O . LEU A 1 98 ? 8.127 -3.706 -0.251 1.00 97.25 98 LEU A O 1
ATOM 778 N N . ARG A 1 99 ? 8.239 -2.021 1.232 1.00 97.81 99 ARG A N 1
ATOM 779 C CA . ARG A 1 99 ? 8.443 -2.832 2.428 1.00 97.81 99 ARG A CA 1
ATOM 780 C C . ARG A 1 99 ? 7.232 -2.732 3.338 1.00 97.81 99 ARG A C 1
ATOM 782 O O . ARG A 1 99 ? 6.868 -1.636 3.743 1.00 97.81 99 ARG A O 1
ATOM 789 N N . LEU A 1 100 ? 6.667 -3.868 3.724 1.00 98.38 100 LEU A N 1
ATOM 790 C CA . LEU A 1 100 ? 5.608 -3.971 4.726 1.00 98.38 100 LEU A CA 1
ATOM 791 C C . LEU A 1 100 ? 6.168 -4.632 5.981 1.00 98.38 100 LEU A C 1
ATOM 793 O O . LEU A 1 100 ? 6.905 -5.615 5.885 1.00 98.38 100 LEU A O 1
ATOM 797 N N . VAL A 1 101 ? 5.834 -4.094 7.154 1.00 98.00 101 VAL A N 1
ATOM 798 C CA . VAL A 1 101 ? 6.279 -4.644 8.441 1.00 98.00 101 VAL A CA 1
ATOM 799 C C . VAL A 1 101 ? 5.100 -4.758 9.389 1.00 98.00 101 VAL A C 1
ATOM 801 O O . VAL A 1 101 ? 4.565 -3.742 9.817 1.00 98.00 101 VAL A O 1
ATOM 804 N N . VAL A 1 102 ? 4.748 -5.978 9.777 1.00 98.12 102 VAL A N 1
ATOM 805 C CA . VAL A 1 102 ? 3.663 -6.236 10.735 1.00 98.12 102 VAL A CA 1
ATOM 806 C C . VAL A 1 102 ? 4.183 -7.004 11.955 1.00 98.12 102 VAL A C 1
ATOM 808 O O . VAL A 1 102 ? 5.213 -7.680 11.855 1.00 98.12 102 VAL A O 1
ATOM 811 N N . PRO A 1 103 ? 3.503 -6.914 13.111 1.00 97.94 103 PRO A N 1
ATOM 812 C CA . PRO A 1 103 ? 3.739 -7.797 14.251 1.00 97.94 103 PRO A CA 1
ATOM 813 C C . PRO A 1 103 ? 3.711 -9.290 13.886 1.00 97.94 103 PRO A C 1
ATOM 815 O O . PRO A 1 103 ? 3.113 -9.698 12.882 1.00 97.94 103 PRO A O 1
ATOM 818 N N . ARG A 1 104 ? 4.384 -10.121 14.689 1.00 97.38 104 ARG A N 1
ATOM 819 C CA . ARG A 1 104 ? 4.544 -11.558 14.412 1.00 97.38 104 ARG A CA 1
ATOM 820 C C . ARG A 1 104 ? 3.216 -12.312 14.276 1.00 97.38 104 ARG A C 1
ATOM 822 O O . ARG A 1 104 ? 3.091 -13.168 13.400 1.00 97.38 104 ARG A O 1
ATOM 829 N N . ASP A 1 105 ? 2.235 -11.964 15.096 1.00 97.69 105 ASP A N 1
ATOM 830 C CA . ASP A 1 105 ? 0.880 -12.525 15.129 1.00 97.69 105 ASP A CA 1
ATOM 831 C C . ASP A 1 105 ? 0.011 -12.121 13.922 1.00 97.69 105 ASP A C 1
ATOM 833 O O . ASP A 1 105 ? -1.057 -12.690 13.718 1.00 97.69 105 ASP A O 1
ATOM 837 N N . ARG A 1 106 ? 0.479 -11.191 13.077 1.00 98.00 106 ARG A N 1
ATOM 838 C CA . ARG A 1 106 ? -0.255 -10.665 11.907 1.00 98.00 106 ARG A CA 1
ATOM 839 C C . ARG A 1 106 ? 0.289 -11.125 10.562 1.00 98.00 106 ARG A C 1
ATOM 841 O O . ARG A 1 106 ? 0.105 -10.459 9.543 1.00 98.00 106 ARG A O 1
ATOM 848 N N . ARG A 1 107 ? 0.990 -12.259 10.536 1.00 98.06 107 ARG A N 1
ATOM 849 C CA . ARG A 1 107 ? 1.562 -12.825 9.303 1.00 98.06 107 ARG A CA 1
ATOM 850 C C . ARG A 1 107 ? 0.519 -12.997 8.192 1.00 98.06 107 ARG A C 1
ATOM 852 O O . ARG A 1 107 ? 0.801 -12.660 7.045 1.00 98.06 107 ARG A O 1
ATOM 859 N N . ASN A 1 108 ? -0.682 -13.440 8.559 1.00 98.31 108 ASN A N 1
ATOM 860 C CA . ASN A 1 108 ? -1.808 -13.667 7.655 1.00 98.31 108 ASN A CA 1
ATOM 861 C C . ASN A 1 108 ? -2.157 -12.443 6.790 1.00 98.31 108 ASN A C 1
ATOM 863 O O . ASN A 1 108 ? -2.593 -12.602 5.653 1.00 98.31 108 ASN A O 1
ATOM 867 N N . VAL A 1 109 ? -1.929 -11.224 7.288 1.00 98.38 109 VAL A N 1
ATOM 868 C CA . VAL A 1 109 ? -2.147 -9.988 6.520 1.00 98.38 109 VAL A CA 1
ATOM 869 C C . VAL A 1 109 ? -1.187 -9.909 5.335 1.00 98.38 109 VAL A C 1
ATOM 871 O O . VAL A 1 109 ? -1.589 -9.551 4.230 1.00 98.38 109 VAL A O 1
ATOM 874 N N . LEU A 1 110 ? 0.082 -10.275 5.540 1.00 98.62 110 LEU A N 1
ATOM 875 C CA . LEU A 1 110 ? 1.078 -10.300 4.470 1.00 98.62 110 LEU A CA 1
ATOM 876 C C . LEU A 1 110 ? 0.825 -11.449 3.492 1.00 98.62 110 LEU A C 1
ATOM 878 O O . LEU A 1 110 ? 0.978 -11.245 2.290 1.00 98.62 110 LEU A O 1
ATOM 882 N N . ASP A 1 111 ? 0.398 -12.618 3.980 1.00 98.56 111 ASP A N 1
ATOM 883 C CA . ASP A 1 111 ? -0.009 -13.734 3.115 1.00 98.56 111 ASP A CA 1
ATOM 884 C C . ASP A 1 111 ? -1.168 -13.307 2.200 1.00 98.56 111 ASP A C 1
ATOM 886 O O . ASP A 1 111 ? -1.120 -13.522 0.987 1.00 98.56 111 ASP A O 1
ATOM 890 N N . ARG A 1 112 ? -2.161 -12.595 2.749 1.00 98.38 112 ARG A N 1
ATOM 891 C CA . ARG A 1 112 ? -3.280 -12.050 1.972 1.00 98.38 112 ARG A CA 1
ATOM 892 C C . ARG A 1 112 ? -2.826 -11.017 0.941 1.00 98.38 112 ARG A C 1
ATOM 894 O O . ARG A 1 112 ? -3.314 -11.032 -0.185 1.00 98.38 112 ARG A O 1
ATOM 901 N N . VAL A 1 113 ? -1.883 -10.136 1.283 1.00 98.50 113 VAL A N 1
ATOM 902 C CA . VAL A 1 113 ? -1.288 -9.201 0.308 1.00 98.50 113 VAL A CA 1
ATOM 903 C C . VAL A 1 113 ? -0.601 -9.965 -0.828 1.00 98.50 113 VAL A C 1
ATOM 905 O O . VAL A 1 113 ? -0.809 -9.628 -1.994 1.00 98.50 113 VAL A O 1
ATOM 908 N N . LEU A 1 114 ? 0.185 -11.001 -0.520 1.00 98.50 114 LEU A N 1
ATOM 909 C CA . LEU A 1 114 ? 0.849 -11.822 -1.536 1.00 98.50 114 LEU A CA 1
ATOM 910 C C . LEU A 1 114 ? -0.155 -12.502 -2.469 1.00 98.50 114 LEU A C 1
ATOM 912 O O . LEU A 1 114 ? 0.026 -12.449 -3.685 1.00 98.50 114 LEU A O 1
ATOM 916 N N . GLU A 1 115 ? -1.217 -13.083 -1.914 1.00 98.12 115 GLU A N 1
ATOM 917 C CA . GLU A 1 115 ? -2.297 -13.718 -2.672 1.00 98.12 115 GLU A CA 1
ATOM 918 C C . GLU A 1 115 ? -2.963 -12.724 -3.635 1.00 98.12 115 GLU A C 1
ATOM 920 O O . GLU A 1 115 ? -2.979 -12.950 -4.847 1.00 98.12 115 GLU A O 1
ATOM 925 N N . LEU A 1 116 ? -3.437 -11.582 -3.120 1.00 97.69 116 LEU A N 1
ATOM 926 C CA . LEU A 1 116 ? -4.139 -10.570 -3.919 1.00 97.69 116 LEU A CA 1
ATOM 927 C C . LEU A 1 116 ? -3.254 -10.011 -5.036 1.00 97.69 116 LEU A C 1
ATOM 929 O O . LEU A 1 116 ? -3.719 -9.793 -6.154 1.00 97.69 116 LEU A O 1
ATOM 933 N N . MET A 1 117 ? -1.967 -9.819 -4.753 1.00 97.75 117 MET A N 1
ATOM 934 C CA . MET A 1 117 ? -0.997 -9.322 -5.729 1.00 97.75 117 MET A CA 1
ATOM 935 C C . MET A 1 117 ? -0.420 -10.423 -6.629 1.00 97.75 117 MET A C 1
ATOM 937 O O . MET A 1 117 ? 0.435 -10.127 -7.470 1.00 97.75 117 MET A O 1
ATOM 941 N N . SER A 1 118 ? -0.842 -11.682 -6.457 1.00 97.44 118 SER A N 1
ATOM 942 C CA . SER A 1 118 ? -0.268 -12.853 -7.139 1.00 97.44 118 SER A CA 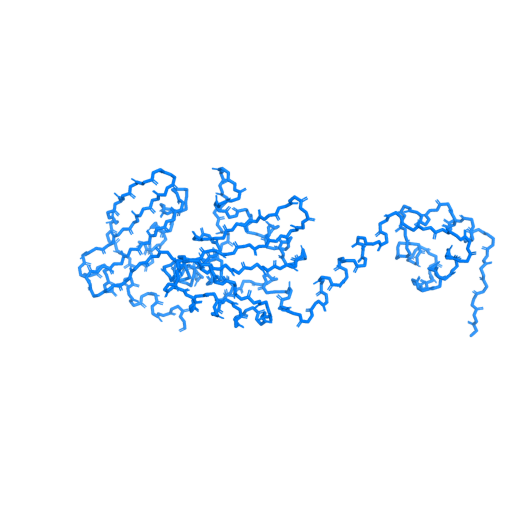1
ATOM 943 C C . SER A 1 118 ? 1.266 -12.872 -7.064 1.00 97.44 118 SER A C 1
ATOM 945 O O . SER A 1 118 ? 1.965 -13.101 -8.055 1.00 97.44 118 SER A O 1
ATOM 947 N N . SER A 1 119 ? 1.800 -12.541 -5.889 1.00 97.38 119 SER A N 1
ATOM 948 C CA . SER A 1 119 ? 3.225 -12.352 -5.643 1.00 97.38 119 SER A CA 1
ATOM 949 C C . SER A 1 119 ? 3.869 -13.620 -5.088 1.00 97.38 119 SER A C 1
ATOM 951 O O . SER A 1 119 ? 3.347 -14.256 -4.180 1.00 97.38 119 SER A O 1
ATOM 953 N N . LYS A 1 120 ? 5.050 -13.958 -5.611 1.00 97.56 120 LYS A N 1
ATOM 954 C CA . LYS A 1 120 ? 5.893 -15.084 -5.168 1.00 97.56 120 LYS A CA 1
ATOM 955 C C . LYS A 1 120 ? 6.976 -14.664 -4.169 1.00 97.56 120 LYS A C 1
ATOM 957 O O . LYS A 1 120 ? 7.889 -15.439 -3.894 1.00 97.56 120 LYS A O 1
ATOM 962 N N . HIS A 1 121 ? 6.939 -13.419 -3.697 1.00 97.69 121 HIS A N 1
ATOM 963 C CA . HIS A 1 121 ? 7.899 -12.932 -2.708 1.00 97.69 121 HIS A CA 1
ATOM 964 C C . HIS A 1 121 ? 7.715 -13.672 -1.383 1.00 97.69 121 HIS A C 1
ATOM 966 O O . HIS A 1 121 ? 6.616 -14.102 -1.043 1.00 97.69 121 HIS A O 1
ATOM 972 N N . LEU A 1 122 ? 8.805 -13.816 -0.635 1.00 98.19 122 LEU A N 1
ATOM 973 C CA . LEU A 1 122 ? 8.800 -14.526 0.636 1.00 98.19 122 LEU A CA 1
ATOM 974 C C . LEU A 1 122 ? 8.636 -13.545 1.795 1.00 98.19 122 LEU A C 1
ATOM 976 O O . LEU A 1 122 ? 9.241 -12.471 1.804 1.00 98.19 122 LEU A O 1
ATOM 980 N N . ILE A 1 123 ? 7.856 -13.950 2.795 1.00 98.56 123 ILE A N 1
ATOM 981 C CA . ILE A 1 123 ? 7.784 -13.256 4.081 1.00 98.56 123 ILE A CA 1
ATOM 982 C C . ILE A 1 123 ? 8.971 -13.700 4.930 1.00 98.56 123 ILE A C 1
ATOM 984 O O . ILE A 1 123 ? 9.168 -14.892 5.173 1.00 98.56 123 ILE A O 1
ATOM 988 N N . GLN A 1 124 ? 9.736 -12.729 5.410 1.00 98.50 124 GLN A N 1
ATOM 989 C CA . GLN A 1 124 ? 10.831 -12.933 6.346 1.00 98.50 124 GLN A CA 1
ATOM 990 C C . GLN A 1 124 ? 10.314 -12.727 7.768 1.00 98.50 124 GLN A C 1
ATOM 992 O O . GLN A 1 124 ? 9.746 -11.680 8.083 1.00 98.50 124 GLN A O 1
ATOM 997 N N . THR A 1 125 ? 10.512 -13.718 8.630 1.00 98.25 125 THR A N 1
ATOM 998 C CA . THR A 1 125 ? 10.166 -13.615 10.050 1.00 98.25 125 THR A CA 1
ATOM 999 C C . THR A 1 125 ? 11.422 -13.293 10.848 1.00 98.25 125 THR A C 1
ATOM 1001 O O . THR A 1 125 ? 12.417 -14.011 10.784 1.00 98.25 125 THR A O 1
ATOM 1004 N N . TYR A 1 126 ? 11.351 -12.204 11.600 1.00 96.50 126 TYR A N 1
ATOM 1005 C CA . TYR A 1 126 ? 12.301 -11.809 12.632 1.00 96.50 126 TYR A CA 1
ATOM 1006 C C . TYR A 1 126 ? 11.613 -11.937 13.994 1.00 96.50 126 TYR A C 1
ATOM 1008 O O . TYR A 1 126 ? 10.394 -12.094 14.041 1.00 96.50 126 TYR A O 1
ATOM 1016 N N . ASP A 1 127 ? 12.388 -11.827 15.074 1.00 95.44 127 ASP A N 1
ATOM 1017 C CA . ASP A 1 127 ? 11.971 -12.037 16.471 1.00 95.44 127 ASP A CA 1
ATOM 1018 C C . ASP A 1 127 ? 10.488 -11.709 16.753 1.00 95.44 127 ASP A C 1
ATOM 1020 O O . ASP A 1 127 ? 9.668 -12.613 16.927 1.00 95.44 127 ASP A O 1
ATOM 1024 N N . GLU A 1 128 ? 10.123 -10.428 16.619 1.00 97.19 128 GLU A N 1
ATOM 1025 C CA . GLU A 1 128 ? 8.776 -9.911 16.908 1.00 97.19 128 GLU A CA 1
ATOM 1026 C C . GLU A 1 128 ? 8.013 -9.396 15.674 1.00 97.19 128 GLU A C 1
ATOM 1028 O O . GLU A 1 128 ? 6.985 -8.720 15.793 1.00 97.19 128 GLU A O 1
ATOM 1033 N N . ARG A 1 129 ? 8.526 -9.626 14.456 1.00 98.00 129 ARG A N 1
ATOM 1034 C CA . ARG A 1 129 ? 7.989 -8.979 13.242 1.00 98.00 129 ARG A CA 1
ATOM 1035 C C . ARG A 1 129 ? 8.065 -9.864 12.012 1.00 98.00 129 ARG A C 1
ATOM 1037 O O . ARG A 1 129 ? 9.065 -10.534 11.772 1.00 98.00 129 ARG A O 1
ATOM 1044 N N . ASN A 1 130 ? 7.056 -9.751 11.159 1.00 98.50 130 ASN A N 1
ATOM 1045 C CA . ASN A 1 130 ? 7.106 -10.251 9.793 1.00 98.50 130 ASN A CA 1
ATOM 1046 C C . ASN A 1 130 ? 7.365 -9.095 8.827 1.00 98.50 130 ASN A C 1
ATOM 1048 O O . ASN A 1 130 ? 6.808 -8.003 8.972 1.00 98.50 130 ASN A O 1
ATOM 1052 N N . VAL A 1 131 ? 8.213 -9.342 7.836 1.00 98.44 131 VAL A N 1
ATOM 1053 C CA . VAL A 1 131 ? 8.618 -8.365 6.829 1.00 98.44 131 VAL A CA 1
ATOM 1054 C C . VAL A 1 131 ? 8.366 -8.947 5.448 1.00 98.44 131 VAL A C 1
ATOM 1056 O O . VAL A 1 131 ? 8.799 -10.057 5.146 1.00 98.44 131 VAL A O 1
ATOM 1059 N N . LEU A 1 132 ? 7.700 -8.171 4.601 1.00 98.44 132 LEU A N 1
ATOM 1060 C CA . LEU A 1 132 ? 7.561 -8.448 3.177 1.00 98.44 132 LEU A CA 1
ATOM 1061 C C . LEU A 1 132 ? 8.227 -7.321 2.392 1.00 98.44 132 LEU A C 1
ATOM 1063 O O . LEU A 1 132 ? 7.905 -6.151 2.596 1.00 98.44 132 LEU A O 1
ATOM 1067 N N . GLU A 1 133 ? 9.132 -7.669 1.483 1.00 97.94 133 GLU A N 1
ATOM 1068 C CA . GLU A 1 133 ? 9.740 -6.728 0.543 1.00 97.94 133 GLU A CA 1
ATOM 1069 C C . GLU A 1 133 ? 9.330 -7.093 -0.884 1.00 97.94 133 GLU A C 1
ATOM 1071 O O . GLU A 1 133 ? 9.619 -8.186 -1.368 1.00 97.94 133 GLU A O 1
ATOM 1076 N N . LEU A 1 134 ? 8.625 -6.177 -1.549 1.00 96.69 134 LEU A N 1
ATOM 1077 C CA . LEU A 1 134 ? 8.211 -6.297 -2.942 1.00 96.69 134 LEU A CA 1
ATOM 1078 C C . LEU A 1 134 ? 9.211 -5.533 -3.814 1.00 96.69 134 LEU A C 1
ATOM 1080 O O . LEU A 1 134 ? 9.179 -4.300 -3.910 1.00 96.69 134 LEU A O 1
ATOM 1084 N N . CYS A 1 135 ? 10.115 -6.278 -4.447 1.00 94.19 135 CYS A N 1
ATOM 1085 C CA . CYS A 1 135 ? 11.237 -5.734 -5.210 1.00 94.19 135 CYS A CA 1
ATOM 1086 C C . CYS A 1 135 ? 10.871 -5.590 -6.692 1.00 94.19 135 CYS A C 1
ATOM 1088 O O . CYS A 1 135 ? 11.344 -6.334 -7.552 1.00 94.19 135 CYS A O 1
ATOM 1090 N N . ASN A 1 136 ? 9.997 -4.630 -7.005 1.00 94.75 136 ASN A N 1
ATOM 1091 C CA . ASN A 1 136 ? 9.647 -4.308 -8.387 1.00 94.75 136 ASN A CA 1
ATOM 1092 C C . ASN A 1 136 ? 9.540 -2.799 -8.609 1.00 94.75 136 ASN A C 1
ATOM 1094 O O . ASN A 1 136 ? 8.556 -2.160 -8.243 1.00 94.75 136 ASN A O 1
ATOM 1098 N N . SER A 1 137 ? 10.545 -2.237 -9.277 1.00 92.62 137 SER A N 1
ATOM 1099 C CA . SER A 1 137 ? 10.634 -0.794 -9.494 1.00 92.62 137 SER A CA 1
ATOM 1100 C C . SER A 1 137 ? 9.508 -0.221 -10.353 1.00 92.62 137 SER A C 1
ATOM 1102 O O . SER A 1 137 ? 9.165 0.947 -10.172 1.00 92.62 137 SER A O 1
ATOM 1104 N N . HIS A 1 138 ? 8.927 -1.010 -11.268 1.00 92.56 138 HIS A N 1
ATOM 1105 C CA . HIS A 1 138 ? 7.802 -0.557 -12.084 1.00 92.56 138 HIS A CA 1
ATOM 1106 C C . HIS A 1 138 ? 6.549 -0.409 -11.228 1.00 92.56 138 HIS A C 1
ATOM 1108 O O . HIS A 1 138 ? 6.013 0.691 -11.170 1.00 92.56 138 HIS A O 1
ATOM 1114 N N . LEU A 1 139 ? 6.169 -1.464 -10.498 1.00 95.56 139 LEU A N 1
ATOM 1115 C CA . LEU A 1 139 ? 5.034 -1.449 -9.576 1.00 95.56 139 LEU A CA 1
ATOM 1116 C C . LEU A 1 139 ? 5.150 -0.293 -8.574 1.00 95.56 139 LEU A C 1
ATOM 1118 O O . LEU A 1 139 ? 4.201 0.463 -8.404 1.00 95.56 139 LEU A O 1
ATOM 1122 N N . VAL A 1 140 ? 6.312 -0.137 -7.927 1.00 95.50 140 VAL A N 1
ATOM 1123 C CA . VAL A 1 140 ? 6.516 0.916 -6.916 1.00 95.50 140 VAL A CA 1
ATOM 1124 C C . VAL A 1 140 ? 6.461 2.312 -7.539 1.00 95.50 140 VAL A C 1
ATOM 1126 O O . VAL A 1 140 ? 5.974 3.235 -6.899 1.00 95.50 140 VAL A O 1
ATOM 1129 N N . SER A 1 141 ? 6.928 2.482 -8.781 1.00 93.00 141 SER A N 1
ATOM 1130 C CA . SER A 1 141 ? 6.784 3.764 -9.487 1.00 93.00 141 SER A CA 1
ATOM 1131 C C . SER A 1 141 ? 5.321 4.056 -9.800 1.00 93.00 141 SER A C 1
ATOM 1133 O O . SER A 1 141 ? 4.840 5.094 -9.381 1.00 93.00 141 SER A O 1
ATOM 1135 N N . THR A 1 142 ? 4.601 3.115 -10.421 1.00 92.56 142 THR A N 1
ATOM 1136 C CA . THR A 1 142 ? 3.165 3.261 -10.711 1.00 92.56 142 THR A CA 1
ATOM 1137 C C . THR A 1 142 ? 2.362 3.569 -9.446 1.00 92.56 142 THR A C 1
ATOM 1139 O O . THR A 1 142 ? 1.482 4.421 -9.455 1.00 92.56 142 THR A O 1
ATOM 1142 N N . PHE A 1 143 ? 2.687 2.895 -8.342 1.00 95.19 143 PHE A N 1
ATOM 1143 C CA . PHE A 1 143 ? 2.088 3.142 -7.036 1.00 95.19 143 PHE A CA 1
ATOM 1144 C C . PHE A 1 143 ? 2.333 4.579 -6.549 1.00 95.19 143 PHE A C 1
ATOM 1146 O O . PHE A 1 143 ? 1.378 5.260 -6.189 1.00 95.19 143 PHE A O 1
ATOM 1153 N N . LEU A 1 144 ? 3.590 5.039 -6.556 1.00 93.56 144 LEU A N 1
ATOM 1154 C CA . LEU A 1 144 ? 3.960 6.381 -6.093 1.00 93.56 144 LEU A CA 1
ATOM 1155 C C . LEU A 1 144 ? 3.330 7.467 -6.963 1.00 93.56 144 LEU A C 1
ATOM 1157 O O . LEU A 1 144 ? 2.786 8.430 -6.436 1.00 93.56 144 LEU A O 1
ATOM 1161 N N . ASP A 1 145 ? 3.374 7.283 -8.282 1.00 92.31 145 ASP A N 1
ATOM 1162 C CA . ASP A 1 145 ? 2.831 8.234 -9.252 1.00 92.31 145 ASP A CA 1
ATOM 1163 C C . ASP A 1 145 ? 1.311 8.400 -9.083 1.00 92.31 145 ASP A C 1
ATOM 1165 O O . ASP A 1 145 ? 0.764 9.458 -9.386 1.00 92.31 145 ASP A O 1
ATOM 1169 N N . ARG A 1 146 ? 0.621 7.361 -8.594 1.00 93.44 146 ARG A N 1
ATOM 1170 C CA . ARG A 1 146 ? -0.837 7.349 -8.444 1.00 93.44 146 ARG A CA 1
ATOM 1171 C C . ARG A 1 146 ? -1.330 7.751 -7.058 1.00 93.44 146 ARG A C 1
ATOM 1173 O O . ARG A 1 146 ? -2.337 8.445 -6.958 1.00 93.44 146 ARG A O 1
ATOM 1180 N N . PHE A 1 147 ? -0.688 7.252 -6.007 1.00 94.12 147 PHE A N 1
ATOM 1181 C CA . PHE A 1 147 ? -1.190 7.363 -4.634 1.00 94.12 147 PHE A CA 1
ATOM 1182 C C . PHE A 1 147 ? -0.289 8.193 -3.720 1.00 94.12 147 PHE A C 1
ATOM 1184 O O . PHE A 1 147 ? -0.663 8.436 -2.577 1.00 94.12 147 PHE A O 1
ATOM 1191 N N . GLY A 1 148 ? 0.882 8.617 -4.198 1.00 92.81 148 GLY A N 1
ATOM 1192 C CA . GLY A 1 148 ? 1.840 9.369 -3.400 1.00 92.81 148 GLY A CA 1
ATOM 1193 C C . GLY A 1 148 ? 2.637 8.501 -2.429 1.00 92.81 148 GLY A C 1
ATOM 1194 O O . GLY A 1 148 ? 2.754 7.276 -2.572 1.00 92.81 148 GLY A O 1
ATOM 1195 N N . HIS A 1 149 ? 3.250 9.153 -1.443 1.00 93.69 149 HIS A N 1
ATOM 1196 C CA . HIS A 1 149 ? 4.157 8.498 -0.501 1.00 93.69 149 HIS A CA 1
ATOM 1197 C C . HIS A 1 149 ? 3.437 8.025 0.771 1.00 93.69 149 HIS A C 1
ATOM 1199 O O . HIS A 1 149 ? 2.791 8.828 1.443 1.00 93.69 149 HIS A O 1
ATOM 1205 N N . PRO A 1 150 ? 3.618 6.756 1.198 1.00 94.06 150 PRO A N 1
ATOM 1206 C CA . PRO A 1 150 ? 3.008 6.283 2.428 1.00 94.06 150 PRO A CA 1
ATOM 1207 C C . PRO A 1 150 ? 3.679 6.921 3.656 1.00 94.06 150 PRO A C 1
ATOM 1209 O O . PRO A 1 150 ? 4.862 7.285 3.597 1.00 94.06 150 PRO A O 1
ATOM 1212 N N . PRO A 1 151 ? 2.992 6.963 4.812 1.00 92.69 151 PRO A N 1
ATOM 1213 C CA . PRO A 1 151 ? 3.423 7.724 5.987 1.00 92.69 151 PRO A CA 1
ATOM 1214 C C . PRO A 1 151 ? 4.812 7.432 6.534 1.00 92.69 151 PRO A C 1
ATOM 1216 O O . PRO A 1 151 ? 5.477 8.325 7.042 1.00 92.69 151 PRO A O 1
ATOM 1219 N N . ALA A 1 152 ? 5.299 6.197 6.434 1.00 91.94 152 ALA A N 1
ATOM 1220 C CA . ALA A 1 152 ? 6.641 5.885 6.921 1.00 91.94 152 ALA A CA 1
ATOM 1221 C C . ALA A 1 152 ? 7.764 6.363 5.977 1.00 91.94 152 ALA A C 1
ATOM 1223 O O . ALA A 1 152 ? 8.937 6.182 6.301 1.00 91.94 152 ALA A O 1
ATOM 1224 N N . SER A 1 153 ? 7.424 6.926 4.813 1.00 89.00 153 SER A N 1
ATOM 1225 C CA . SER A 1 153 ? 8.376 7.351 3.773 1.00 89.00 153 SER A CA 1
ATOM 1226 C C . SER A 1 153 ? 8.417 8.864 3.559 1.00 89.00 153 SER A C 1
ATOM 1228 O O . SER A 1 153 ? 9.294 9.330 2.837 1.00 89.00 153 SER A O 1
ATOM 1230 N N . SER A 1 154 ? 7.493 9.619 4.159 1.00 88.00 154 SER A N 1
ATOM 1231 C CA . SER A 1 154 ? 7.412 11.080 4.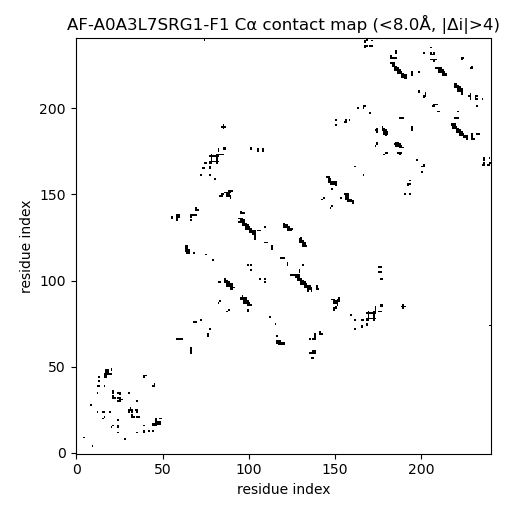064 1.00 88.00 154 SER A CA 1
ATOM 1232 C C . SER A 1 154 ? 7.108 11.682 5.436 1.00 88.00 154 SER A C 1
ATOM 1234 O O . SER A 1 154 ? 6.397 11.080 6.236 1.00 88.00 154 SER A O 1
ATOM 1236 N N . ALA A 1 155 ? 7.652 12.868 5.717 1.00 82.06 155 ALA A N 1
ATOM 1237 C CA . ALA A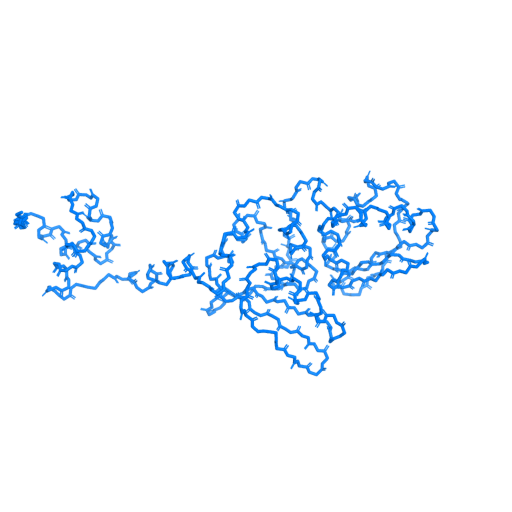 1 155 ? 7.283 13.632 6.911 1.00 82.06 155 ALA A CA 1
ATOM 1238 C C . ALA A 1 155 ? 5.864 14.212 6.807 1.00 82.06 155 ALA A C 1
ATOM 1240 O O . ALA A 1 155 ? 5.214 14.392 7.834 1.00 82.06 155 ALA A O 1
ATOM 1241 N N . ASP A 1 156 ? 5.415 14.455 5.577 1.00 85.50 156 ASP A N 1
ATOM 1242 C CA . ASP A 1 156 ? 4.090 14.949 5.227 1.00 85.50 156 ASP A CA 1
ATOM 1243 C C . ASP A 1 156 ? 3.507 14.002 4.168 1.00 85.50 156 ASP A C 1
ATOM 1245 O O . ASP A 1 156 ? 3.857 14.100 2.988 1.00 85.50 156 ASP A O 1
ATOM 1249 N N . PRO A 1 157 ? 2.811 12.932 4.585 1.00 87.25 157 PRO A N 1
ATOM 1250 C CA . PRO A 1 157 ? 2.326 11.935 3.648 1.00 87.25 157 PRO A CA 1
ATOM 1251 C C . PRO A 1 157 ? 1.032 12.361 2.975 1.00 87.25 157 PRO A C 1
ATOM 1253 O O . PRO A 1 157 ? 0.110 12.847 3.629 1.00 87.25 157 PRO A O 1
ATOM 1256 N N . ASP A 1 158 ? 0.943 12.059 1.685 1.00 88.12 158 ASP A N 1
ATOM 1257 C CA . ASP A 1 158 ? -0.276 12.259 0.920 1.00 88.12 158 ASP A CA 1
ATO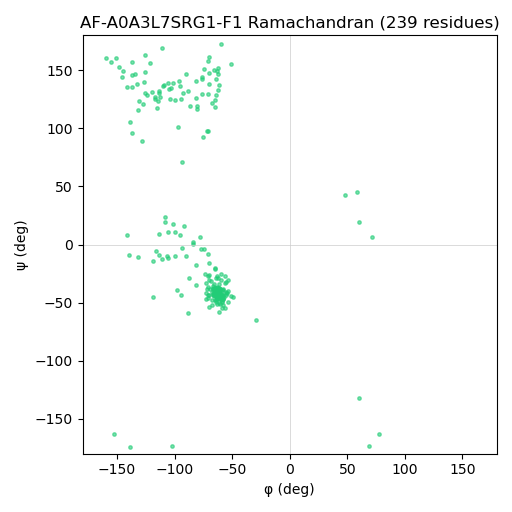M 1258 C C . ASP A 1 158 ? -1.402 11.368 1.466 1.00 88.12 158 ASP A C 1
ATOM 1260 O O . ASP A 1 158 ? -1.204 10.208 1.866 1.00 88.12 158 ASP A O 1
ATOM 1264 N N . LEU A 1 159 ? -2.619 11.910 1.464 1.00 91.56 159 LEU A N 1
ATOM 1265 C CA . LEU A 1 159 ? -3.803 11.086 1.640 1.00 91.56 159 LEU A CA 1
ATOM 1266 C C . LEU A 1 159 ? -3.992 10.232 0.379 1.00 91.56 159 LEU A C 1
ATOM 1268 O O . LEU A 1 159 ? -3.831 10.735 -0.736 1.00 91.56 159 LEU A O 1
ATOM 1272 N N . PRO A 1 160 ? -4.338 8.946 0.529 1.00 88.94 160 PRO A N 1
ATOM 1273 C CA . PRO A 1 160 ? -4.493 8.073 -0.617 1.00 88.94 160 PRO A CA 1
ATOM 1274 C C . PRO A 1 160 ? -5.707 8.532 -1.428 1.00 88.94 160 PRO A C 1
ATOM 1276 O O . PRO A 1 160 ? -6.827 8.565 -0.917 1.00 88.94 160 PRO A O 1
ATOM 1279 N N . TRP A 1 161 ? -5.503 8.866 -2.703 1.00 90.56 161 TRP A N 1
ATOM 1280 C CA . TRP A 1 161 ? -6.608 9.231 -3.585 1.00 90.56 161 TRP A CA 1
ATOM 1281 C C . TRP A 1 161 ? -7.393 7.980 -4.002 1.00 90.56 161 TRP A C 1
ATOM 1283 O O . TRP A 1 161 ? -7.047 7.291 -4.965 1.00 90.56 161 TRP A O 1
ATOM 1293 N N . ILE A 1 162 ? -8.439 7.661 -3.236 1.00 94.38 162 ILE A N 1
ATOM 1294 C CA . ILE A 1 162 ? -9.355 6.542 -3.485 1.00 94.38 162 ILE A CA 1
ATOM 1295 C C . ILE A 1 162 ? -10.808 7.018 -3.524 1.00 94.38 162 ILE A C 1
ATOM 1297 O O . ILE A 1 162 ? -11.177 7.964 -2.833 1.00 94.38 162 ILE A O 1
ATOM 1301 N N . GLY A 1 163 ? -11.633 6.351 -4.334 1.00 95.75 163 GLY A N 1
ATOM 1302 C CA . GLY A 1 163 ? -13.081 6.568 -4.343 1.00 95.75 163 GLY A CA 1
ATOM 1303 C C . GLY A 1 163 ? -13.716 6.195 -3.001 1.00 95.75 163 GLY A C 1
ATOM 1304 O O . GLY A 1 163 ? -13.230 5.293 -2.307 1.00 95.75 163 GLY A O 1
ATOM 1305 N N . SER A 1 164 ? -14.800 6.882 -2.629 1.00 95.50 164 SER A N 1
ATOM 1306 C CA . SER A 1 164 ? -15.495 6.669 -1.351 1.00 95.50 164 SER A CA 1
ATOM 1307 C C . SER A 1 164 ? -16.014 5.235 -1.207 1.00 95.50 164 SER A C 1
ATOM 1309 O O . SER A 1 164 ? -16.009 4.683 -0.106 1.00 95.50 164 SER A O 1
ATOM 1311 N N . GLU A 1 165 ? -16.361 4.592 -2.323 1.00 96.25 165 GLU A N 1
ATOM 1312 C CA . GLU A 1 165 ? -16.781 3.196 -2.411 1.00 96.25 165 GLU A CA 1
ATOM 1313 C C . GLU A 1 165 ? -15.680 2.195 -2.031 1.00 96.25 165 GLU A C 1
ATOM 1315 O O . GLU A 1 165 ? -15.980 1.051 -1.698 1.00 96.25 165 GLU A O 1
ATOM 1320 N N . PHE A 1 166 ? -14.410 2.608 -2.066 1.00 97.69 166 PHE A N 1
ATOM 1321 C CA . PHE A 1 166 ? -13.253 1.769 -1.744 1.00 97.69 166 PHE A CA 1
ATOM 1322 C C . PHE A 1 166 ? -12.713 1.983 -0.325 1.00 97.69 166 PHE A C 1
ATOM 1324 O O . PHE A 1 166 ? -11.889 1.195 0.150 1.00 97.69 166 PHE A O 1
ATOM 1331 N N . VAL A 1 167 ? -13.184 3.016 0.376 1.00 97.88 167 VAL A N 1
ATOM 1332 C CA . VAL A 1 167 ? -12.803 3.311 1.764 1.00 97.88 167 VAL A CA 1
ATOM 1333 C C . VAL A 1 167 ? -13.035 2.126 2.714 1.00 97.88 167 VAL A C 1
ATOM 1335 O O . VAL A 1 167 ? -12.137 1.878 3.520 1.00 97.88 167 VAL A O 1
ATOM 1338 N N . PRO A 1 168 ? -14.137 1.344 2.646 1.00 98.38 168 PRO A N 1
ATOM 1339 C CA . PRO A 1 168 ? -14.316 0.198 3.544 1.00 98.38 168 PRO A CA 1
ATOM 1340 C C . PRO A 1 168 ? -13.174 -0.819 3.431 1.00 98.38 168 PRO A C 1
ATOM 1342 O O . PRO A 1 168 ? -12.674 -1.331 4.432 1.00 98.38 168 PRO A O 1
ATOM 1345 N N . MET A 1 169 ? -12.697 -1.058 2.209 1.00 98.38 169 MET A N 1
ATOM 1346 C CA . MET A 1 169 ? -11.621 -1.999 1.900 1.00 98.38 169 MET A CA 1
ATOM 1347 C C . MET A 1 169 ? -10.290 -1.461 2.410 1.00 98.38 169 MET A C 1
ATOM 1349 O O . MET A 1 169 ? -9.532 -2.195 3.044 1.00 98.38 169 MET A O 1
ATOM 1353 N N . PHE A 1 170 ? -10.037 -0.168 2.195 1.00 98.19 170 PHE A N 1
ATOM 1354 C CA . PHE A 1 170 ? -8.876 0.523 2.746 1.00 98.19 170 PHE A CA 1
ATOM 1355 C C . PHE A 1 170 ? -8.853 0.458 4.278 1.00 98.19 170 PHE A C 1
ATOM 1357 O O . PHE A 1 170 ? -7.850 0.059 4.871 1.00 98.19 170 PHE A O 1
ATOM 1364 N N . ALA A 1 171 ? -9.970 0.782 4.931 1.00 98.25 171 ALA A N 1
ATOM 1365 C CA . ALA A 1 171 ? -10.101 0.721 6.381 1.00 98.25 171 ALA A CA 1
ATOM 1366 C C . ALA A 1 171 ? -9.892 -0.705 6.906 1.00 98.25 171 ALA A C 1
ATOM 1368 O O . ALA A 1 171 ? -9.210 -0.886 7.913 1.00 98.25 171 ALA A O 1
ATOM 1369 N N . ASN A 1 172 ? -10.412 -1.718 6.207 1.00 98.31 172 ASN A N 1
ATOM 1370 C CA . ASN A 1 172 ? -10.227 -3.124 6.562 1.00 98.31 172 ASN A CA 1
ATOM 1371 C C . ASN A 1 172 ? -8.748 -3.543 6.463 1.00 98.31 172 ASN A C 1
ATOM 1373 O O . ASN A 1 172 ? -8.199 -4.078 7.426 1.00 98.31 172 ASN A O 1
ATOM 1377 N N . GLY A 1 173 ? -8.058 -3.213 5.367 1.00 98.25 173 GLY A N 1
ATOM 1378 C CA . GLY A 1 173 ? -6.618 -3.469 5.234 1.00 98.25 173 GLY A CA 1
ATOM 1379 C C . GLY A 1 173 ? -5.794 -2.790 6.330 1.00 98.25 173 GLY A C 1
ATOM 1380 O O . GLY A 1 173 ? -4.922 -3.407 6.946 1.00 98.25 173 GLY A O 1
ATOM 1381 N N . HIS A 1 174 ? -6.129 -1.541 6.647 1.00 98.12 174 HIS A N 1
ATOM 1382 C CA . HIS A 1 174 ? -5.477 -0.795 7.718 1.00 98.12 174 HIS A CA 1
ATOM 1383 C C . HIS A 1 174 ? -5.749 -1.405 9.108 1.00 98.12 174 HIS A C 1
ATOM 1385 O O . HIS A 1 174 ? -4.835 -1.539 9.927 1.00 98.12 174 HIS A O 1
ATOM 1391 N N . LEU A 1 175 ? -6.996 -1.798 9.386 1.00 98.12 175 LEU A N 1
ATOM 1392 C CA . LEU A 1 175 ? -7.408 -2.463 10.624 1.00 98.12 175 LEU A CA 1
ATOM 1393 C C . LEU A 1 175 ? -6.660 -3.786 10.809 1.00 98.12 175 LEU A C 1
ATOM 1395 O O . LEU A 1 175 ? -6.111 -4.037 11.883 1.00 98.12 175 LEU A O 1
ATOM 1399 N N . GLN A 1 176 ? -6.592 -4.610 9.763 1.00 98.12 176 GLN A N 1
ATOM 1400 C CA . GLN A 1 176 ? -5.893 -5.890 9.813 1.00 98.12 176 GLN A CA 1
ATOM 1401 C C . GLN A 1 176 ? -4.395 -5.708 10.057 1.00 98.12 176 GLN A C 1
ATOM 1403 O O . GLN A 1 176 ? -3.815 -6.455 10.842 1.00 98.12 176 GLN A O 1
ATOM 1408 N N . ALA A 1 177 ? -3.767 -4.687 9.475 1.00 97.81 177 ALA A N 1
ATOM 1409 C CA . ALA A 1 177 ? -2.337 -4.446 9.644 1.00 97.81 177 ALA A CA 1
ATOM 1410 C C . ALA A 1 177 ? -1.950 -3.973 11.058 1.00 97.81 177 ALA A C 1
ATOM 1412 O O . ALA A 1 177 ? -0.953 -4.447 11.607 1.00 97.81 177 ALA A O 1
ATOM 1413 N N . THR A 1 178 ? -2.705 -3.043 11.657 1.00 96.44 178 THR A N 1
ATOM 1414 C CA . THR A 1 178 ? -2.275 -2.360 12.899 1.00 96.44 178 THR A CA 1
ATOM 1415 C C . THR A 1 178 ? -3.366 -2.127 13.946 1.00 96.44 178 THR A C 1
ATOM 1417 O O . THR A 1 178 ? -3.050 -1.688 15.052 1.00 96.44 178 THR A O 1
ATOM 1420 N N . GLY A 1 179 ? -4.635 -2.374 13.624 1.00 96.94 179 GLY A N 1
ATOM 1421 C CA . GLY A 1 179 ? -5.786 -2.113 14.494 1.00 96.94 179 GLY A CA 1
ATOM 1422 C C . GLY A 1 179 ? -6.351 -3.361 15.177 1.00 96.94 179 GLY A C 1
ATOM 1423 O O . GLY A 1 179 ? -5.781 -4.441 15.086 1.00 96.94 179 GLY A O 1
ATOM 1424 N N . GLY A 1 180 ? -7.472 -3.247 15.876 1.00 97.25 180 GLY A N 1
ATOM 1425 C CA . GLY A 1 180 ? -8.140 -4.374 16.528 1.00 97.25 180 GLY A CA 1
ATOM 1426 C C . GLY A 1 180 ? -9.653 -4.228 16.488 1.00 97.25 180 GLY A C 1
ATOM 1427 O O . GLY A 1 180 ? -10.177 -3.116 16.494 1.00 97.25 180 GLY A O 1
ATOM 1428 N N . ARG A 1 181 ? -10.359 -5.354 16.452 1.00 97.44 181 ARG A N 1
ATOM 1429 C CA . ARG A 1 181 ? -11.820 -5.397 16.498 1.00 97.44 181 ARG A CA 1
ATOM 1430 C C . ARG A 1 181 ? -12.264 -6.509 17.436 1.00 97.44 181 ARG A C 1
ATOM 1432 O O . ARG A 1 181 ? -11.741 -7.618 17.368 1.00 97.44 181 ARG A O 1
ATOM 1439 N N . SER A 1 182 ? -13.238 -6.199 18.277 1.00 97.62 182 SER A N 1
ATOM 1440 C CA . SER A 1 182 ? -13.990 -7.148 19.093 1.00 97.62 182 SER A CA 1
ATOM 1441 C C . SER A 1 182 ? -15.471 -6.758 19.080 1.00 97.62 182 SER A C 1
ATOM 1443 O O . SER A 1 182 ? -15.873 -5.819 18.391 1.00 97.62 182 SER A O 1
ATOM 1445 N N . GLU A 1 183 ? -16.287 -7.450 19.869 1.00 96.94 183 GLU A N 1
ATOM 1446 C CA . GLU A 1 183 ? -17.688 -7.079 20.102 1.00 96.94 183 GLU A CA 1
ATOM 1447 C C . GLU A 1 183 ? -17.845 -5.732 20.826 1.00 96.94 183 GLU A C 1
ATOM 1449 O O . GLU A 1 183 ? -18.897 -5.104 20.745 1.00 96.94 183 GLU A O 1
ATOM 1454 N N . THR A 1 184 ? -16.806 -5.272 21.528 1.00 98.12 184 THR A N 1
ATOM 1455 C CA . THR A 1 184 ? -16.862 -4.091 22.403 1.00 98.12 184 THR A CA 1
ATOM 1456 C C . THR A 1 184 ? -16.064 -2.904 21.888 1.00 98.12 184 THR A C 1
ATOM 1458 O O . THR A 1 184 ? -16.205 -1.803 22.420 1.00 98.12 184 THR A O 1
ATOM 1461 N N . TYR A 1 185 ? -15.213 -3.088 20.876 1.00 98.38 185 TYR A N 1
ATOM 1462 C CA . TYR A 1 185 ? -14.485 -1.974 20.285 1.00 98.38 185 TYR A CA 1
ATOM 1463 C C . TYR A 1 185 ? -14.060 -2.215 18.836 1.00 98.38 185 TYR A C 1
ATOM 1465 O O . TYR A 1 185 ? -13.834 -3.343 18.396 1.00 98.38 185 TYR A O 1
ATOM 1473 N N . VAL A 1 186 ? -13.838 -1.109 18.129 1.00 98.56 186 VAL A N 1
ATOM 1474 C CA . VAL A 1 186 ? -13.040 -1.056 16.898 1.00 98.56 186 VAL A CA 1
ATOM 1475 C C . VAL A 1 186 ? -11.940 -0.029 17.108 1.00 98.56 186 VAL A C 1
ATOM 1477 O O . VAL A 1 186 ? -12.220 1.090 17.534 1.00 98.56 186 VAL A O 1
ATOM 1480 N N . SER A 1 187 ? -10.688 -0.394 16.845 1.00 98.50 187 SER A N 1
ATOM 1481 C CA . SER A 1 187 ? -9.541 0.501 16.966 1.00 98.50 187 SER A CA 1
ATOM 1482 C C . SER A 1 187 ? -8.648 0.432 15.737 1.00 98.50 187 SER A C 1
ATOM 1484 O O . SER A 1 187 ? -8.363 -0.644 15.220 1.00 98.50 187 SER A O 1
ATOM 1486 N N . LEU A 1 188 ? -8.176 1.584 15.272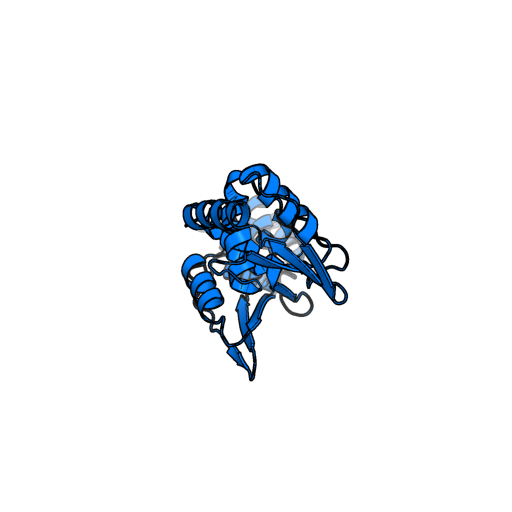 1.00 98.19 188 LEU A N 1
ATOM 1487 C CA . LEU A 1 188 ? -7.193 1.683 14.197 1.00 98.19 188 LEU A CA 1
ATOM 1488 C C . LEU A 1 188 ? -6.028 2.539 14.678 1.00 98.19 188 LEU A C 1
ATOM 1490 O O . LEU A 1 188 ? -6.234 3.553 15.341 1.00 98.19 188 LEU A O 1
ATOM 1494 N N . ARG A 1 189 ? -4.803 2.140 14.334 1.00 97.69 189 ARG A N 1
ATOM 1495 C CA . ARG A 1 189 ? -3.585 2.853 14.726 1.00 97.69 189 ARG A CA 1
ATOM 1496 C C . ARG A 1 189 ? -2.723 3.156 13.514 1.00 97.69 189 ARG A C 1
ATOM 1498 O O . ARG A 1 189 ? -2.266 2.236 12.841 1.00 97.69 189 ARG A O 1
ATOM 1505 N N . GLY A 1 190 ? -2.437 4.424 13.262 1.00 96.38 190 GLY A N 1
ATOM 1506 C CA . GLY A 1 190 ? -1.711 4.856 12.067 1.00 96.38 190 GLY A CA 1
ATOM 1507 C C . GLY A 1 190 ? -0.954 6.155 12.289 1.00 96.38 190 GLY A C 1
ATOM 1508 O O . GLY A 1 190 ? -0.673 6.526 13.427 1.00 96.38 190 GLY A O 1
ATOM 1509 N N . HIS A 1 191 ? -0.556 6.804 11.201 1.00 95.94 191 HIS A N 1
ATOM 1510 C CA . HIS A 1 191 ? 0.110 8.105 11.250 1.00 95.94 191 HIS A CA 1
ATOM 1511 C C . HIS A 1 191 ? -0.896 9.222 11.546 1.00 95.94 191 HIS A C 1
ATOM 1513 O O . HIS A 1 191 ? -2.014 9.191 11.033 1.00 95.94 191 HIS A O 1
ATOM 1519 N N . GLU A 1 192 ? -0.500 10.222 12.331 1.00 95.69 192 GLU A N 1
ATOM 1520 C CA . GLU A 1 192 ? -1.396 11.306 12.768 1.00 95.69 192 GLU A CA 1
ATOM 1521 C C . GLU A 1 192 ? -2.012 12.126 11.622 1.00 95.69 192 GLU A C 1
ATOM 1523 O O . GLU A 1 192 ? -3.111 12.639 11.776 1.00 95.69 192 GLU A O 1
ATOM 1528 N N . ALA A 1 193 ? -1.359 12.185 10.459 1.00 93.81 193 ALA A N 1
ATOM 1529 C CA . ALA A 1 193 ? -1.896 12.848 9.264 1.00 93.81 193 ALA A CA 1
ATOM 1530 C C . ALA A 1 193 ? -3.031 12.060 8.571 1.00 93.81 193 ALA A C 1
ATOM 1532 O O . ALA A 1 193 ? -3.869 12.643 7.895 1.00 93.81 193 ALA A O 1
ATOM 1533 N N . VAL A 1 194 ? -3.074 10.733 8.734 1.00 95.56 194 VAL A N 1
ATOM 1534 C CA . VAL A 1 194 ? -4.008 9.848 8.006 1.00 95.56 194 VAL A CA 1
ATOM 1535 C C . VAL A 1 194 ? -5.234 9.522 8.847 1.00 95.56 194 VAL A C 1
ATOM 1537 O O . VAL A 1 194 ? -6.353 9.439 8.343 1.00 95.56 194 VAL A O 1
ATOM 1540 N N . MET A 1 195 ? -5.025 9.313 10.146 1.00 97.44 195 MET A N 1
ATOM 1541 C CA . MET A 1 195 ? -6.064 8.806 11.035 1.00 97.44 195 MET A CA 1
ATOM 1542 C C . MET A 1 195 ? -7.284 9.735 11.185 1.00 97.44 195 MET A C 1
ATOM 1544 O O . MET A 1 195 ? -8.392 9.201 11.187 1.00 97.44 195 MET A O 1
ATOM 1548 N N . PRO A 1 196 ? -7.149 11.078 11.248 1.00 97.50 196 PRO A N 1
ATOM 1549 C CA . PRO A 1 196 ? -8.299 11.982 11.276 1.00 97.50 196 PRO A CA 1
ATOM 1550 C C . PRO A 1 196 ? -9.157 11.904 10.009 1.00 97.50 196 PRO A C 1
ATOM 1552 O O . PRO A 1 196 ? -10.383 11.870 10.105 1.00 97.50 196 PRO A O 1
ATOM 1555 N N . TRP A 1 197 ? -8.528 11.814 8.830 1.00 97.19 197 TRP A N 1
ATOM 1556 C CA . TRP A 1 197 ? -9.243 11.613 7.567 1.00 97.19 197 TRP A CA 1
ATOM 1557 C C . TRP A 1 197 ? -10.008 10.287 7.584 1.00 97.19 197 TRP A C 1
ATOM 1559 O O . TRP A 1 197 ? -11.218 10.274 7.370 1.00 97.19 197 TRP A O 1
ATOM 1569 N N . LEU A 1 198 ? -9.336 9.187 7.942 1.00 98.00 198 LEU A N 1
ATOM 1570 C CA . LEU A 1 198 ? -9.966 7.868 7.992 1.00 98.00 198 LEU A CA 1
ATOM 1571 C C . LEU A 1 198 ? -11.124 7.822 9.004 1.00 98.00 198 LEU A C 1
ATOM 1573 O O . LEU A 1 198 ? -12.157 7.214 8.732 1.00 98.00 198 LEU A O 1
ATOM 1577 N N . ALA A 1 199 ? -10.989 8.496 10.149 1.00 98.38 199 ALA A N 1
ATOM 1578 C CA . ALA A 1 199 ? -12.077 8.658 11.110 1.00 98.38 199 ALA A CA 1
ATOM 1579 C C . ALA A 1 199 ? -13.263 9.428 10.509 1.00 98.38 199 ALA A C 1
ATOM 1581 O O . ALA A 1 199 ? -14.411 9.028 10.703 1.00 98.38 199 ALA A O 1
ATOM 1582 N N . GLY A 1 200 ? -12.997 10.511 9.775 1.00 98.25 200 GLY A N 1
ATOM 1583 C CA . GLY A 1 200 ? -14.013 11.286 9.062 1.00 98.25 200 GLY A CA 1
ATOM 1584 C C . GLY A 1 200 ? -14.785 10.443 8.047 1.00 98.25 200 GLY A C 1
ATOM 1585 O O . GLY A 1 200 ? -16.015 10.450 8.066 1.00 98.25 200 GLY A O 1
ATOM 1586 N N . GLU A 1 201 ? -14.075 9.661 7.233 1.00 98.06 201 GLU A N 1
ATOM 1587 C CA . GLU A 1 201 ? -14.670 8.757 6.242 1.00 98.06 201 GLU A CA 1
ATOM 1588 C C . GLU A 1 201 ? -15.507 7.638 6.880 1.00 98.06 201 GLU A C 1
ATOM 1590 O O . GLU A 1 201 ? -16.631 7.371 6.459 1.00 98.06 201 GLU A O 1
ATOM 1595 N N . ILE A 1 202 ? -15.008 7.002 7.945 1.00 98.25 202 ILE A N 1
ATOM 1596 C CA . ILE A 1 202 ? -15.774 5.975 8.668 1.00 98.25 202 ILE A CA 1
ATOM 1597 C C . ILE A 1 202 ? -17.066 6.585 9.211 1.00 98.25 202 ILE A C 1
ATOM 1599 O O . ILE A 1 202 ? -18.143 6.008 9.057 1.00 98.25 202 ILE A O 1
ATOM 1603 N N . ARG A 1 203 ? -16.993 7.768 9.824 1.00 98.31 203 ARG A N 1
ATOM 1604 C CA . ARG A 1 203 ? -18.166 8.435 10.400 1.00 98.31 203 ARG A CA 1
ATOM 1605 C C . ARG A 1 203 ? -19.172 8.859 9.339 1.00 98.31 203 ARG A C 1
ATOM 1607 O O . ARG A 1 203 ? -20.368 8.679 9.557 1.00 98.31 203 ARG A O 1
ATOM 1614 N N . SER A 1 204 ? -18.719 9.391 8.206 1.00 98.12 204 SER A N 1
ATOM 1615 C CA . SER A 1 204 ? -19.615 9.827 7.131 1.00 98.12 204 SER A CA 1
ATOM 1616 C C . SER A 1 204 ? -20.406 8.652 6.545 1.00 98.12 204 SER A C 1
ATOM 1618 O O . SER A 1 204 ? -21.599 8.794 6.278 1.00 98.12 204 SER A O 1
ATOM 1620 N N . GLN A 1 205 ? -19.783 7.476 6.426 1.00 98.19 205 GLN A N 1
ATOM 1621 C CA . GLN A 1 205 ? -20.406 6.295 5.823 1.00 98.19 205 GLN A CA 1
ATOM 1622 C C . GLN A 1 205 ? -21.208 5.439 6.813 1.00 98.19 205 GLN A C 1
ATOM 1624 O O . GLN A 1 205 ? -22.178 4.792 6.422 1.00 98.19 205 GLN A O 1
ATOM 1629 N N . THR A 1 206 ? -20.838 5.436 8.096 1.00 98.06 206 THR A N 1
ATOM 1630 C CA . THR A 1 206 ? -21.474 4.579 9.120 1.00 98.06 206 THR A CA 1
ATOM 1631 C C . THR A 1 206 ? -22.397 5.334 10.069 1.00 98.06 206 THR A C 1
ATOM 1633 O O . THR A 1 206 ? -23.147 4.704 10.812 1.00 98.06 206 THR A O 1
ATOM 1636 N N . LYS A 1 207 ? -22.354 6.674 10.051 1.00 98.00 207 LYS A N 1
ATOM 1637 C CA . LYS A 1 207 ? -23.003 7.565 11.029 1.00 98.00 207 LYS A CA 1
ATOM 1638 C C . LYS A 1 207 ? -22.523 7.358 12.471 1.00 98.00 207 LYS A C 1
ATOM 1640 O O . LYS A 1 207 ? -23.215 7.769 13.400 1.00 98.00 207 LYS A O 1
ATOM 1645 N N . ALA A 1 208 ? -21.355 6.743 12.661 1.00 98.19 208 ALA A N 1
ATOM 1646 C CA . ALA A 1 208 ? -20.769 6.564 13.981 1.00 98.19 208 ALA A CA 1
ATOM 1647 C C . ALA A 1 208 ? -20.453 7.909 14.660 1.00 98.19 208 ALA A C 1
ATOM 1649 O O . ALA A 1 208 ? -20.138 8.917 14.005 1.00 98.19 208 ALA A O 1
ATOM 1650 N N . GLY A 1 209 ? -20.483 7.910 15.992 1.00 98.38 209 GLY A N 1
ATOM 1651 C CA . GLY A 1 209 ? -20.004 9.023 16.805 1.00 98.38 209 GLY A CA 1
ATOM 1652 C C . GLY A 1 209 ? -18.516 9.348 16.579 1.00 98.38 209 GLY A C 1
ATOM 1653 O O . GLY A 1 209 ? -17.804 8.643 15.853 1.00 98.38 209 GLY A O 1
ATOM 1654 N N . PRO A 1 210 ? -18.008 10.446 17.164 1.00 98.25 210 PRO A N 1
ATOM 1655 C CA . PRO A 1 210 ? -16.571 10.707 17.176 1.00 98.25 210 PRO A CA 1
ATOM 1656 C C . PRO A 1 210 ? -15.823 9.589 17.936 1.00 98.25 210 PRO A C 1
ATOM 1658 O O . PRO A 1 210 ? -16.299 9.166 18.993 1.00 98.25 210 PRO A O 1
ATOM 1661 N N . PRO A 1 211 ? -14.674 9.096 17.433 1.00 98.56 211 PRO A N 1
ATOM 1662 C CA . PRO A 1 211 ? -13.850 8.151 18.178 1.00 98.56 211 PRO A CA 1
ATOM 1663 C C . PRO A 1 211 ? -13.171 8.828 19.372 1.00 98.56 211 PRO A C 1
ATOM 1665 O O . PRO A 1 211 ? -12.988 10.045 19.400 1.00 98.56 211 PRO A O 1
ATOM 1668 N N . THR A 1 212 ? -12.711 8.024 20.326 1.00 98.50 212 THR A N 1
ATOM 1669 C CA . THR A 1 212 ? -11.664 8.448 21.255 1.00 98.50 212 THR A CA 1
ATOM 1670 C C . THR A 1 212 ? -10.308 8.420 20.555 1.00 98.50 212 THR A C 1
ATOM 1672 O O . THR A 1 212 ? -10.04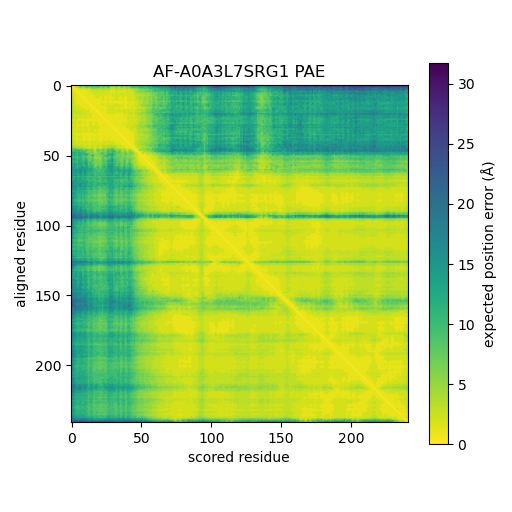3 7.560 19.710 1.00 98.50 212 THR A O 1
ATOM 1675 N N . GLU A 1 213 ? -9.452 9.379 20.898 1.00 98.38 213 GLU A N 1
ATOM 1676 C CA . GLU A 1 213 ? -8.144 9.584 20.281 1.00 98.38 213 GLU A CA 1
ATOM 1677 C C . GLU A 1 213 ? -7.026 9.449 21.318 1.00 98.38 213 GLU A C 1
ATOM 1679 O O . GLU A 1 213 ? -7.070 10.073 22.376 1.00 98.38 213 GLU A O 1
ATOM 1684 N N . GLU A 1 214 ? -5.996 8.665 21.001 1.00 98.12 214 GLU A N 1
ATOM 1685 C CA . GLU A 1 214 ? -4.802 8.500 21.835 1.00 98.12 214 GLU A CA 1
ATOM 1686 C C . GLU A 1 214 ? -3.536 8.683 20.988 1.00 98.12 214 GLU A C 1
ATOM 1688 O O . GLU A 1 214 ? -3.338 7.990 19.983 1.00 98.12 214 GLU A O 1
ATOM 1693 N N . ARG A 1 215 ? -2.665 9.620 21.385 1.00 97.56 215 ARG A N 1
ATOM 1694 C CA . ARG A 1 215 ? -1.432 9.961 20.659 1.00 97.56 215 ARG A CA 1
ATOM 1695 C C . ARG A 1 215 ? -0.200 9.365 21.329 1.00 97.56 215 ARG A C 1
ATOM 1697 O O . ARG A 1 215 ? -0.004 9.517 22.529 1.00 97.56 215 ARG A O 1
ATOM 1704 N N . LEU A 1 216 ? 0.676 8.768 20.521 1.00 95.06 216 LEU A N 1
ATOM 1705 C CA . LEU A 1 216 ? 1.996 8.300 20.942 1.00 95.06 216 LEU A CA 1
ATOM 1706 C C . LEU A 1 216 ? 3.042 8.666 19.881 1.00 95.06 216 LEU A C 1
ATOM 1708 O O . LEU A 1 216 ? 3.229 7.954 18.888 1.00 95.06 216 LEU A O 1
ATOM 1712 N N . GLY A 1 217 ? 3.722 9.796 20.083 1.00 93.19 217 GLY A N 1
ATOM 1713 C CA . GLY A 1 217 ? 4.592 10.390 19.064 1.00 93.19 217 GLY A CA 1
ATOM 1714 C C . GLY A 1 217 ? 3.796 10.730 17.800 1.00 93.19 217 GLY A C 1
ATOM 1715 O O . GLY A 1 217 ? 2.703 11.272 17.891 1.00 93.19 217 GLY A O 1
ATOM 1716 N N . LYS A 1 218 ? 4.303 10.336 16.623 1.00 92.75 218 LYS A N 1
ATOM 1717 C CA . LYS A 1 218 ? 3.631 10.531 15.317 1.00 92.75 218 LYS A CA 1
ATOM 1718 C C . LYS A 1 218 ? 2.498 9.538 15.027 1.00 92.75 218 LYS A C 1
ATOM 1720 O O . LYS A 1 218 ? 2.017 9.437 13.895 1.00 92.75 218 LYS A O 1
ATOM 1725 N N . ARG A 1 219 ? 2.135 8.704 16.006 1.00 95.25 219 ARG A N 1
ATOM 1726 C CA . ARG A 1 219 ? 1.081 7.700 15.857 1.00 95.25 219 ARG A CA 1
ATOM 1727 C C . ARG A 1 219 ? -0.177 8.160 16.578 1.00 95.25 219 ARG A C 1
ATOM 1729 O O . ARG A 1 219 ? -0.108 8.550 17.740 1.00 95.25 219 ARG A O 1
ATOM 1736 N N . LEU A 1 220 ? -1.309 8.032 15.896 1.00 97.62 220 LEU A N 1
ATOM 1737 C CA . LEU A 1 220 ? -2.640 8.250 16.451 1.00 97.62 220 LEU A CA 1
ATOM 1738 C C . LEU A 1 220 ? -3.391 6.917 16.463 1.00 97.62 220 LEU A C 1
ATOM 1740 O O . LEU A 1 220 ? -3.393 6.191 15.464 1.00 97.62 220 LEU A O 1
ATOM 1744 N N . THR A 1 221 ? -4.007 6.598 17.593 1.00 98.44 221 THR A N 1
ATOM 1745 C CA . THR A 1 221 ? -4.995 5.527 17.710 1.00 98.44 221 THR A CA 1
ATOM 1746 C C . THR A 1 221 ? -6.372 6.167 17.786 1.00 98.44 221 THR A C 1
ATOM 1748 O O . THR A 1 221 ? -6.598 7.006 18.654 1.00 98.44 221 THR A O 1
ATOM 1751 N N . ILE A 1 222 ? -7.280 5.760 16.902 1.00 98.62 222 ILE A N 1
ATOM 1752 C CA . ILE A 1 222 ? -8.705 6.101 16.980 1.00 98.62 222 ILE A CA 1
ATOM 1753 C C . ILE A 1 222 ? -9.477 4.868 17.439 1.00 98.62 222 ILE A C 1
ATOM 1755 O O . ILE A 1 222 ? -9.168 3.751 17.003 1.00 98.62 222 ILE A O 1
ATOM 1759 N N . ARG A 1 223 ? -10.456 5.039 18.329 1.00 98.62 223 ARG A N 1
ATOM 1760 C CA . ARG A 1 223 ? -11.232 3.926 18.885 1.00 98.62 223 ARG A CA 1
ATOM 1761 C C . ARG A 1 223 ? -12.709 4.277 19.061 1.00 98.62 223 ARG A C 1
ATOM 1763 O O . ARG A 1 223 ? -13.046 5.315 19.613 1.00 98.62 223 ARG A O 1
ATOM 1770 N N . TRP A 1 224 ? -13.587 3.358 18.672 1.00 98.75 224 TRP A N 1
ATOM 1771 C CA . TRP A 1 224 ? -15.014 3.379 19.004 1.00 98.75 224 TRP A CA 1
ATOM 1772 C C . TRP A 1 224 ? -15.323 2.271 20.002 1.00 98.75 224 TRP A C 1
ATOM 1774 O O . TRP A 1 224 ? -14.816 1.160 19.857 1.00 98.75 224 TRP A O 1
ATOM 1784 N N . GLN A 1 225 ? -16.139 2.582 21.009 1.00 98.44 225 GLN A N 1
ATOM 1785 C CA . GLN A 1 225 ? -16.558 1.638 22.059 1.00 98.44 225 GLN A CA 1
ATOM 1786 C C . GLN A 1 225 ? -18.072 1.652 22.305 1.00 98.44 225 GLN A C 1
ATOM 1788 O O . GLN A 1 225 ? -18.592 0.793 23.008 1.00 98.44 225 GLN A O 1
ATOM 1793 N N . SER A 1 226 ? -18.789 2.625 21.733 1.00 98.31 226 SER A N 1
ATOM 1794 C CA . SER A 1 226 ? -20.247 2.669 21.797 1.00 98.31 226 SER A CA 1
ATOM 1795 C C . SER A 1 226 ? -20.816 1.463 21.034 1.00 98.31 226 SER A C 1
ATOM 1797 O O . SER A 1 226 ? -20.495 1.314 19.851 1.00 98.31 226 SER A O 1
ATOM 1799 N N . PRO A 1 227 ? -21.653 0.607 21.650 1.00 98.31 227 PRO A N 1
ATOM 1800 C CA . PRO A 1 227 ? -22.219 -0.568 20.985 1.00 98.31 227 PRO A CA 1
ATOM 1801 C C . PRO A 1 227 ? -22.855 -0.301 19.604 1.00 98.31 227 PRO A C 1
ATOM 1803 O O . PRO A 1 227 ? -22.548 -1.051 18.674 1.00 98.31 227 PRO A O 1
ATOM 1806 N N . PRO A 1 228 ? -23.683 0.752 19.397 1.00 98.19 228 PRO A N 1
ATOM 1807 C CA . PRO A 1 228 ? -24.225 1.050 18.069 1.00 98.19 228 PRO A CA 1
ATOM 1808 C C . PRO A 1 228 ? -23.146 1.412 17.037 1.00 98.19 228 PRO A C 1
ATOM 1810 O O . PRO A 1 228 ? -23.249 0.969 15.892 1.00 98.19 228 PRO A O 1
ATOM 1813 N N . ASP A 1 229 ? -22.101 2.146 17.433 1.00 98.44 229 ASP A N 1
ATOM 1814 C CA . ASP A 1 229 ? -20.995 2.513 16.538 1.00 98.44 229 ASP A CA 1
ATOM 1815 C C . ASP A 1 229 ? -20.182 1.276 16.148 1.00 98.44 229 ASP A C 1
ATOM 1817 O O . ASP A 1 229 ? -19.933 1.041 14.968 1.00 98.44 229 ASP A O 1
ATOM 1821 N N . VAL A 1 230 ? -19.815 0.445 17.130 1.00 98.56 230 VAL A N 1
ATOM 1822 C CA . VAL A 1 230 ? -19.057 -0.798 16.910 1.00 98.56 230 VAL A CA 1
ATOM 1823 C C . VAL A 1 230 ? -19.823 -1.734 15.975 1.00 98.56 230 VAL A C 1
ATOM 1825 O O . VAL A 1 230 ? -19.244 -2.260 15.023 1.00 98.56 230 VAL A O 1
ATOM 1828 N N . ALA A 1 231 ? -21.134 -1.893 16.178 1.00 98.19 231 ALA A N 1
ATOM 1829 C CA . ALA A 1 231 ? -21.975 -2.714 15.311 1.00 98.19 231 ALA A CA 1
ATOM 1830 C C . ALA A 1 231 ? -22.125 -2.125 13.895 1.00 98.19 231 ALA A C 1
ATOM 1832 O O . ALA A 1 231 ? -22.102 -2.868 12.911 1.00 98.19 231 ALA A O 1
ATOM 1833 N N . GLY A 1 232 ? -22.283 -0.802 13.776 1.00 98.19 232 GLY A N 1
ATOM 1834 C CA . GLY A 1 232 ? -22.387 -0.104 12.492 1.00 98.19 232 GLY A CA 1
ATOM 1835 C C . GLY A 1 232 ? -21.108 -0.207 11.665 1.00 98.19 232 GLY A C 1
ATOM 1836 O O . GLY A 1 232 ? -21.154 -0.626 10.507 1.00 98.19 232 GLY A O 1
ATOM 1837 N N . ILE A 1 233 ? -19.966 0.091 12.285 1.00 98.38 233 ILE A N 1
ATOM 1838 C CA . ILE A 1 233 ? -18.639 -0.037 11.673 1.00 98.38 233 ILE A CA 1
ATOM 1839 C C . ILE A 1 233 ? -18.346 -1.499 11.336 1.00 98.38 233 ILE A C 1
ATOM 1841 O O . ILE A 1 233 ? -17.822 -1.782 10.262 1.00 98.38 233 ILE A O 1
ATOM 1845 N N . GLY A 1 234 ? -18.722 -2.436 12.210 1.00 97.81 234 GLY A N 1
ATOM 1846 C CA . GLY A 1 234 ? -18.558 -3.866 11.970 1.00 97.81 234 GLY A CA 1
ATOM 1847 C C . GLY A 1 234 ? -19.235 -4.323 10.679 1.00 97.81 234 GLY A C 1
ATOM 1848 O O . GLY A 1 234 ? -18.556 -4.832 9.793 1.00 97.81 234 GLY A O 1
ATOM 1849 N N . ARG A 1 235 ? -20.537 -4.043 10.519 1.00 97.75 235 ARG A N 1
ATOM 1850 C CA . ARG A 1 235 ? -21.278 -4.375 9.285 1.00 97.75 235 ARG A CA 1
ATOM 1851 C C . ARG A 1 235 ? -20.686 -3.709 8.042 1.00 97.75 235 ARG A C 1
ATOM 1853 O O . ARG A 1 235 ? -20.644 -4.321 6.980 1.00 97.75 235 ARG A O 1
ATOM 1860 N N . TRP A 1 236 ? -20.239 -2.461 8.176 1.00 97.81 236 TRP A N 1
ATOM 1861 C CA . TRP A 1 236 ? -19.616 -1.710 7.087 1.00 97.81 236 TRP A CA 1
ATOM 1862 C C . TRP A 1 236 ? -18.285 -2.330 6.636 1.00 97.81 236 TRP A C 1
ATOM 1864 O O . TRP A 1 236 ? -18.042 -2.452 5.438 1.00 97.81 236 TRP A O 1
ATOM 1874 N N . LEU A 1 237 ? -17.459 -2.799 7.577 1.00 97.19 237 LEU A N 1
ATOM 1875 C CA . LEU A 1 237 ? -16.221 -3.526 7.279 1.00 97.19 237 LEU A CA 1
ATOM 1876 C C . LEU A 1 237 ? -16.478 -4.931 6.722 1.00 97.19 237 LEU A C 1
ATOM 1878 O O . LEU A 1 237 ? -15.729 -5.380 5.856 1.00 97.19 237 LEU A O 1
ATOM 1882 N N . ASP A 1 238 ? -17.510 -5.618 7.214 1.00 95.56 238 ASP A N 1
ATOM 1883 C CA . ASP A 1 238 ? -17.860 -6.976 6.777 1.00 95.56 238 ASP A CA 1
ATOM 1884 C C . ASP A 1 238 ? -18.375 -6.988 5.330 1.00 95.56 238 ASP A C 1
ATOM 1886 O O . ASP A 1 238 ? -18.108 -7.931 4.595 1.00 95.56 238 ASP A O 1
ATOM 1890 N N . GLY A 1 239 ? -19.035 -5.914 4.883 1.00 92.50 239 GLY A N 1
ATOM 1891 C CA . GLY A 1 239 ? -19.445 -5.740 3.485 1.00 92.50 239 GLY A CA 1
ATOM 1892 C C . GLY A 1 239 ? -18.310 -5.387 2.511 1.00 92.50 239 GLY A C 1
ATOM 1893 O O . GLY A 1 239 ? -18.559 -5.258 1.312 1.00 92.50 239 GLY A O 1
ATOM 1894 N N . ALA A 1 240 ? -17.080 -5.191 3.002 1.00 87.25 240 ALA A N 1
ATOM 1895 C CA . ALA A 1 240 ? -15.934 -4.791 2.184 1.00 87.25 240 ALA A CA 1
ATOM 1896 C C . ALA A 1 240 ? -15.258 -5.961 1.440 1.00 87.25 240 ALA A C 1
ATOM 1898 O O . ALA A 1 240 ? -14.497 -5.713 0.499 1.00 87.25 240 ALA A O 1
ATOM 1899 N N . LEU A 1 241 ? -15.499 -7.208 1.860 1.00 68.31 241 LEU A N 1
ATOM 1900 C CA . LEU A 1 241 ? -14.887 -8.422 1.303 1.00 68.31 241 LEU A CA 1
ATOM 1901 C C . LEU A 1 241 ? -15.894 -9.240 0.493 1.00 68.31 241 LEU A C 1
ATOM 1903 O O . LEU A 1 241 ? -17.006 -9.487 1.003 1.00 68.31 241 LEU A O 1
#

Nearest PDB structures (foldseek):
  7qss-assembly1_A  TM=7.138E-01  e=6.286E-07  Thermococcus litoralis
  7qsu-assembly1_A  TM=7.307E-01  e=1.286E-06  Thermococcus litoralis
  2ab5-assembly1_B  TM=6.892E-01  e=2.969E-05  Saccharomyces cerevisiae
  2cw8-assembly1_A  TM=7.001E-01  e=9.536E-04  Thermococcus kodakare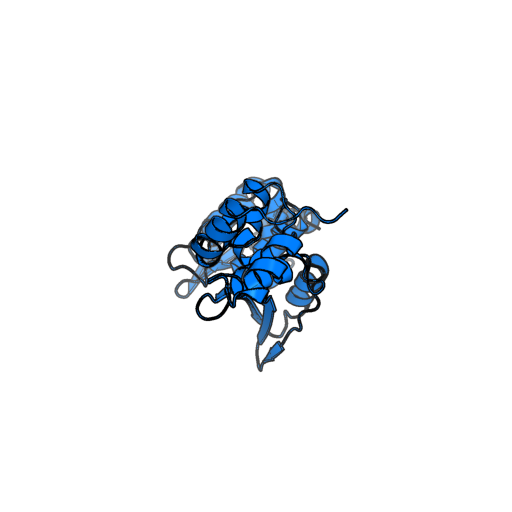nsis KOD1
  1b4a-assembly1_B  TM=2.952E-01  e=1.039E+00  Geobacillus stearothermophilus

pLDDT: mean 94.15, std 6.04, range [68.31, 98.75]

Secondary structure (DSSP, 8-state):
-PPPPPHHHHHHHHHHTTTTHHHHHHHHHT--HHHHHHHHHHTT---TTHHHHHHHHHHHT-TTS-TTTTSS--HHHHHHHHHHHHHEEEE-SSS-EEEEEEEGGGHHHHHHHHHHTT--PPEEEETTEEEEEE--HHHHHHHHHHH---GGG-SSPPPP---GGGHHHHHHHHHHHH-EE-SS-EEEEEETTTHHHHHHHHHHHH-PPPPEEEEETTEEEEEE-SHHHHHHHHHHHHTT-